Protein AF-A0A7Y6CSG8-F1 (afdb_monomer_lite)

Radius of gyration: 32.65 Å; chains: 1; bounding box: 54×84×105 Å

Sequence (236 aa):
MTTSGEFNNSGNYVKIDQQAQNIYNLASDASPEARFDMGILHLKGGMPEKARELIREAVDRGHATPKTHFYLLLALLNGRTLQELPREDFDRLQKIVFTAASWPDNEWVAAIRLIGDLPNFFVDSATDAEIFNKRMNELGDTQAELIYQHLEAFLEGSILDQAWERAVQQAKDCQSDGNRAERVWKFFQPEPARARVCPPNPIQIEIVDCVRAIAGSVVFAASFITIALTALMRNG

Secondary structure (DSSP, 8-state):
-------------------S-------TT--HHHHHHHHHHHHHTT-HHHHHHHHHHHHHTT---HHHHHHHHHHHHTT--GGG--HHHHHHHHHHHHHHTTSPP-HHHHHHHHHHHGGGGGSSTTHHHHHHHHHHHHS-HHHHHHHHHHHTTTS-THHHHHHHHHHHHHHHHHTTTTTHHHHHHHH--SSPPPPP--PPPP----HHHHHHHHHHHHHHHHHHHHHHHHHHHH--

pLDDT: mean 78.41, std 16.85, range [26.48, 97.0]

Structure (mmCIF, N/CA/C/O backbone):
data_AF-A0A7Y6CSG8-F1
#
_entry.id   AF-A0A7Y6CSG8-F1
#
loop_
_atom_site.group_PDB
_atom_site.id
_atom_site.type_symbol
_atom_site.label_atom_id
_atom_site.label_alt_id
_atom_site.label_comp_id
_atom_site.label_asym_id
_atom_site.label_ent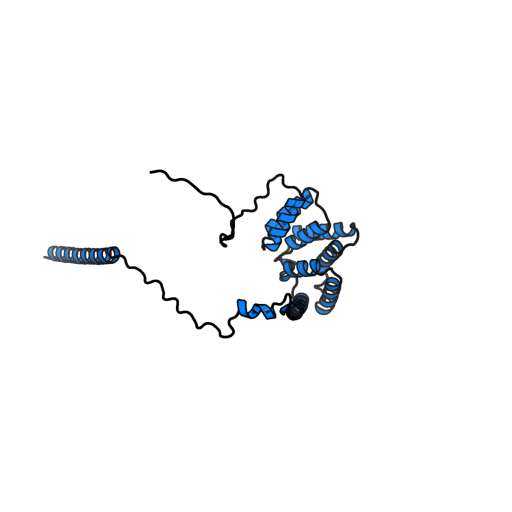ity_id
_atom_site.label_seq_id
_atom_site.pdbx_PDB_ins_code
_atom_site.Cartn_x
_atom_site.Cartn_y
_atom_site.Cartn_z
_atom_site.occupancy
_atom_site.B_iso_or_equiv
_atom_site.auth_seq_id
_atom_site.auth_comp_id
_atom_site.auth_asym_id
_atom_site.auth_atom_id
_atom_site.pdbx_PDB_model_num
ATOM 1 N N . MET A 1 1 ? -13.089 -62.925 -14.524 1.00 35.72 1 MET A N 1
ATOM 2 C CA . MET A 1 1 ? -12.194 -63.395 -13.448 1.00 35.72 1 MET A CA 1
ATOM 3 C C . MET A 1 1 ? -11.985 -62.240 -12.489 1.00 35.72 1 MET A C 1
ATOM 5 O O . MET A 1 1 ? -11.535 -61.183 -12.900 1.00 35.72 1 MET A O 1
ATOM 9 N N . THR A 1 2 ? -12.468 -62.437 -11.272 1.00 43.16 2 THR A N 1
ATOM 10 C CA . THR A 1 2 ? -12.537 -61.543 -10.111 1.00 43.16 2 THR A CA 1
ATOM 11 C C . THR A 1 2 ? -11.289 -61.660 -9.238 1.00 43.16 2 THR A C 1
ATOM 13 O O . THR A 1 2 ? -10.989 -62.788 -8.865 1.00 43.16 2 THR A O 1
ATOM 16 N N . THR A 1 3 ? -10.693 -60.526 -8.834 1.00 34.78 3 THR A N 1
ATOM 17 C CA . THR A 1 3 ? -10.013 -60.277 -7.530 1.00 34.78 3 THR A CA 1
ATOM 18 C C . THR A 1 3 ? -9.773 -58.752 -7.423 1.00 34.78 3 THR A C 1
ATOM 20 O O . THR A 1 3 ? -9.128 -58.205 -8.307 1.00 34.78 3 THR A O 1
ATOM 23 N N . SER A 1 4 ? -10.484 -57.948 -6.618 1.00 33.22 4 SER A N 1
ATOM 24 C CA . SER A 1 4 ? -10.493 -57.745 -5.147 1.00 33.22 4 SER A CA 1
ATOM 25 C C . SER A 1 4 ? -9.230 -57.134 -4.519 1.00 33.22 4 SER A C 1
ATOM 27 O O . SER A 1 4 ? -8.175 -57.747 -4.595 1.00 33.22 4 SER A O 1
ATOM 29 N N . GLY A 1 5 ? -9.451 -56.023 -3.786 1.00 30.16 5 GLY A N 1
ATOM 30 C CA . GLY A 1 5 ? -8.625 -55.439 -2.702 1.00 30.16 5 GLY A CA 1
ATOM 31 C C . GLY A 1 5 ? -7.334 -54.743 -3.153 1.00 30.16 5 GLY A C 1
ATOM 32 O O . GLY A 1 5 ? -6.723 -55.181 -4.109 1.00 30.16 5 GLY A O 1
ATOM 33 N N . GLU A 1 6 ? -6.845 -53.646 -2.571 1.00 26.48 6 GLU A N 1
ATOM 34 C CA . GLU A 1 6 ? -6.932 -53.188 -1.182 1.00 26.48 6 GLU A CA 1
ATOM 35 C C . GLU A 1 6 ? -6.634 -51.674 -1.065 1.00 26.48 6 GLU A C 1
ATOM 37 O O . GLU A 1 6 ? -5.779 -51.126 -1.761 1.00 26.48 6 GLU A O 1
ATOM 42 N N . PHE A 1 7 ? -7.355 -51.009 -0.158 1.00 41.12 7 PHE A N 1
ATOM 43 C CA . PHE A 1 7 ? -7.080 -49.666 0.356 1.00 41.12 7 PHE A CA 1
ATOM 44 C C . PHE A 1 7 ? -6.262 -49.779 1.645 1.00 41.12 7 PHE A C 1
ATOM 46 O O . PHE A 1 7 ? -6.816 -50.224 2.651 1.00 41.12 7 PHE A O 1
ATOM 53 N N . ASN A 1 8 ? -5.016 -49.288 1.679 1.00 33.50 8 ASN A N 1
ATOM 54 C CA . ASN A 1 8 ? -4.320 -49.036 2.948 1.00 33.50 8 ASN A CA 1
ATOM 55 C C . ASN A 1 8 ? -3.275 -47.910 2.812 1.00 33.50 8 ASN A C 1
ATOM 57 O O . ASN A 1 8 ? -2.150 -48.097 2.366 1.00 33.50 8 ASN A O 1
ATOM 61 N N . ASN A 1 9 ? -3.709 -46.715 3.206 1.00 42.12 9 ASN A N 1
ATOM 62 C CA . ASN A 1 9 ? -3.068 -45.778 4.131 1.00 42.12 9 ASN A CA 1
ATOM 63 C C . ASN A 1 9 ? -1.546 -45.906 4.394 1.00 42.12 9 ASN A C 1
ATOM 65 O O . ASN A 1 9 ? -1.129 -46.693 5.241 1.00 42.12 9 ASN A O 1
ATOM 69 N N . SER A 1 10 ? -0.742 -45.052 3.748 1.00 42.91 10 SER A N 1
ATOM 70 C CA . SER A 1 10 ? 0.286 -44.168 4.351 1.00 42.91 10 SER A CA 1
ATOM 71 C C . SER A 1 10 ? 1.410 -43.846 3.350 1.00 42.91 10 SER A C 1
ATOM 73 O O . SER A 1 10 ? 2.046 -44.740 2.806 1.00 42.91 10 SER A O 1
ATOM 75 N N . GLY A 1 11 ? 1.683 -42.552 3.135 1.00 29.64 11 GLY A N 1
ATOM 76 C CA . GLY A 1 11 ? 2.948 -42.095 2.539 1.00 29.64 11 GLY A CA 1
ATOM 77 C C . GLY A 1 11 ? 2.858 -41.393 1.181 1.00 29.64 11 GLY A C 1
ATOM 78 O O . GLY A 1 11 ? 3.235 -41.947 0.159 1.00 29.64 11 GLY A O 1
ATOM 79 N N . ASN A 1 12 ? 2.392 -40.143 1.211 1.00 34.53 12 ASN A N 1
ATOM 80 C CA . ASN A 1 12 ? 2.789 -39.010 0.366 1.00 34.53 12 ASN A CA 1
ATOM 81 C C . ASN A 1 12 ? 3.649 -39.279 -0.888 1.00 34.53 12 ASN A C 1
ATOM 83 O O . ASN A 1 12 ? 4.866 -39.424 -0.802 1.00 34.53 12 ASN A O 1
ATOM 87 N N . TYR A 1 13 ? 3.034 -39.056 -2.052 1.00 33.00 13 TYR A N 1
ATOM 88 C CA . TYR A 1 13 ? 3.684 -38.367 -3.168 1.00 33.00 13 TYR A CA 1
ATOM 89 C C . TYR A 1 13 ? 2.842 -37.140 -3.527 1.00 33.00 13 TYR A C 1
ATOM 91 O O . TYR A 1 13 ? 1.872 -37.227 -4.278 1.00 33.00 13 TYR A O 1
ATOM 99 N N . VAL A 1 14 ? 3.205 -35.985 -2.962 1.00 33.72 14 VAL A N 1
ATOM 100 C CA . VAL A 1 14 ? 2.722 -34.681 -3.431 1.00 33.72 14 VAL A CA 1
ATOM 101 C C . VAL A 1 14 ? 3.370 -34.448 -4.793 1.00 33.72 14 VAL A C 1
ATOM 103 O O . VAL A 1 14 ? 4.536 -34.066 -4.880 1.00 33.72 14 VAL A O 1
ATOM 106 N N . LYS A 1 15 ? 2.632 -34.738 -5.869 1.00 31.23 15 LYS A N 1
ATOM 107 C CA . LYS A 1 15 ? 2.989 -34.253 -7.200 1.00 31.23 15 LYS A CA 1
ATOM 108 C C . LYS A 1 15 ? 2.662 -32.770 -7.258 1.00 31.23 15 LYS A C 1
ATOM 110 O O . LYS A 1 15 ? 1.506 -32.360 -7.265 1.00 31.23 15 LYS A O 1
ATOM 115 N N . ILE A 1 16 ? 3.734 -32.000 -7.258 1.00 40.62 16 ILE A N 1
ATOM 116 C CA . ILE A 1 16 ? 3.769 -30.599 -7.623 1.00 40.62 16 ILE A CA 1
ATOM 117 C C . ILE A 1 16 ? 3.517 -30.554 -9.132 1.00 40.62 16 ILE A C 1
ATOM 119 O O . ILE A 1 16 ? 4.247 -31.194 -9.887 1.00 40.62 16 ILE A O 1
ATOM 123 N N . ASP A 1 17 ? 2.446 -29.869 -9.519 1.00 37.75 17 ASP A N 1
ATOM 124 C CA . ASP A 1 17 ? 2.391 -28.879 -10.603 1.00 37.75 17 ASP A CA 1
ATOM 125 C C . ASP A 1 17 ? 1.076 -28.953 -11.395 1.00 37.75 17 ASP A C 1
ATOM 127 O O . ASP A 1 17 ? 0.935 -29.682 -12.374 1.00 37.75 17 ASP A O 1
ATOM 131 N N . GLN A 1 18 ? 0.104 -28.171 -10.923 1.00 35.66 18 GLN A N 1
ATOM 132 C CA . GLN A 1 18 ? -0.877 -27.477 -11.754 1.00 35.66 18 GLN A CA 1
ATOM 133 C C . GLN A 1 18 ? -1.118 -26.115 -11.100 1.00 35.66 18 GLN A C 1
ATOM 135 O O . GLN A 1 18 ? -2.083 -25.903 -10.364 1.00 35.66 18 GLN A O 1
ATOM 140 N N . GLN A 1 19 ? -0.176 -25.193 -11.301 1.00 35.59 19 GLN A N 1
ATOM 141 C CA . GLN A 1 19 ? -0.419 -23.785 -11.028 1.00 35.59 19 GLN A CA 1
ATOM 142 C C . GLN A 1 19 ? -1.538 -23.232 -11.928 1.00 35.59 19 GLN A C 1
ATOM 144 O O . GLN A 1 19 ? -1.573 -23.456 -13.135 1.00 35.59 19 GLN A O 1
ATOM 149 N N . ALA A 1 20 ? -2.371 -22.408 -11.283 1.00 37.50 20 ALA A N 1
ATOM 150 C CA . ALA A 1 20 ? -2.924 -21.161 -11.813 1.00 37.50 20 ALA A CA 1
ATOM 151 C C . ALA A 1 20 ? -4.284 -21.154 -12.537 1.00 37.50 20 ALA A C 1
ATOM 153 O O . ALA A 1 20 ? -4.466 -20.340 -13.434 1.00 37.50 20 ALA A O 1
ATOM 154 N N . GLN A 1 21 ? -5.286 -21.924 -12.088 1.00 32.72 21 GLN A N 1
ATOM 155 C CA . GLN A 1 21 ? -6.701 -21.590 -12.374 1.00 32.72 21 GLN A CA 1
ATOM 156 C C . GLN A 1 21 ? -7.685 -21.876 -11.219 1.00 32.72 21 GLN A C 1
ATOM 158 O O . GLN A 1 21 ? -8.838 -22.224 -11.456 1.00 32.72 21 GLN A O 1
ATOM 163 N N . ASN A 1 22 ? -7.302 -21.654 -9.956 1.00 37.84 22 ASN A N 1
ATOM 164 C CA . ASN A 1 22 ? -8.333 -21.415 -8.937 1.00 37.84 22 ASN A CA 1
ATOM 165 C C . ASN A 1 22 ? -8.786 -19.963 -9.061 1.00 37.84 22 ASN A C 1
ATOM 167 O O . ASN A 1 22 ? -8.239 -19.052 -8.447 1.00 37.84 22 ASN A O 1
ATOM 171 N N . ILE A 1 23 ? -9.768 -19.771 -9.937 1.00 44.38 23 ILE A N 1
ATOM 172 C CA . ILE A 1 23 ? -10.579 -18.566 -10.037 1.00 44.38 23 ILE A CA 1
ATOM 173 C C . ILE A 1 23 ? -11.152 -18.321 -8.638 1.00 44.38 23 ILE A C 1
ATOM 175 O O . ILE A 1 23 ? -12.044 -19.040 -8.188 1.00 44.38 23 ILE A O 1
ATOM 179 N N . TYR A 1 24 ? -10.586 -17.344 -7.931 1.00 48.69 24 TYR A N 1
ATOM 180 C CA . TYR A 1 24 ? -11.028 -16.893 -6.617 1.00 48.69 24 TYR A CA 1
ATOM 181 C C . TYR A 1 24 ? -12.390 -16.191 -6.733 1.00 48.69 24 TYR A C 1
ATOM 183 O O . TYR A 1 24 ? -12.507 -14.974 -6.602 1.00 48.69 24 TYR A O 1
ATOM 191 N N . ASN A 1 25 ? -13.436 -16.961 -7.021 1.00 55.31 25 ASN A N 1
ATOM 192 C CA . ASN A 1 25 ? -14.807 -16.487 -6.968 1.00 55.31 25 ASN A CA 1
ATOM 193 C C . ASN A 1 25 ? -15.243 -16.495 -5.509 1.00 55.31 25 ASN A C 1
ATOM 195 O O . ASN A 1 25 ? -15.640 -17.521 -4.958 1.00 55.31 25 ASN A O 1
ATOM 199 N N . LEU A 1 26 ? -15.133 -15.333 -4.877 1.00 62.00 26 LEU A N 1
ATOM 200 C CA . LEU A 1 26 ? -15.743 -15.101 -3.584 1.00 62.00 26 LEU A CA 1
ATOM 201 C C . LEU A 1 26 ? -17.270 -15.114 -3.755 1.00 62.00 26 LEU A C 1
ATOM 203 O O . LEU A 1 26 ? -17.805 -14.460 -4.653 1.00 62.00 26 LEU A O 1
ATOM 207 N N . ALA A 1 27 ? -17.974 -15.875 -2.916 1.00 67.25 27 ALA A N 1
ATOM 208 C CA . ALA A 1 27 ? -19.431 -15.903 -2.940 1.00 67.25 27 ALA A CA 1
ATOM 209 C C . ALA A 1 27 ? -20.001 -14.501 -2.643 1.00 67.25 27 ALA A C 1
ATOM 211 O O . ALA A 1 27 ? -19.416 -13.717 -1.891 1.00 67.25 27 ALA A O 1
ATOM 212 N N . SER A 1 28 ? -21.140 -14.156 -3.251 1.00 66.19 28 SER A N 1
ATOM 213 C CA . SER A 1 28 ? -21.716 -12.801 -3.153 1.00 66.19 28 SER A CA 1
ATOM 214 C C . SER A 1 28 ? -22.081 -12.403 -1.706 1.00 66.19 28 SER A C 1
ATOM 216 O O . SER A 1 28 ? -22.101 -11.216 -1.352 1.00 66.19 28 SER A O 1
ATOM 218 N N . ASP A 1 29 ? -22.296 -13.400 -0.849 1.00 72.06 29 ASP A N 1
ATOM 219 C CA . ASP A 1 29 ? -22.625 -13.316 0.575 1.00 72.06 29 ASP A CA 1
ATOM 220 C C . ASP A 1 29 ? -21.409 -13.389 1.513 1.00 72.06 29 ASP A C 1
ATOM 222 O O . ASP A 1 29 ? -21.584 -13.348 2.730 1.00 72.06 29 ASP A O 1
ATOM 226 N N . ALA A 1 30 ? -20.182 -13.450 0.985 1.00 80.44 30 ALA A N 1
ATOM 227 C CA . ALA A 1 30 ? -18.987 -13.485 1.818 1.00 80.44 30 ALA A CA 1
ATOM 228 C C . ALA A 1 30 ? -18.936 -12.301 2.792 1.00 80.44 30 ALA A C 1
ATOM 230 O O . ALA A 1 30 ? -19.385 -11.191 2.471 1.00 80.44 30 ALA A O 1
ATOM 231 N N . SER A 1 31 ? -18.364 -12.534 3.975 1.00 90.75 31 SER A N 1
ATOM 232 C CA . SER A 1 31 ? -18.258 -11.495 4.992 1.00 90.75 31 SER A CA 1
ATOM 233 C C . SER A 1 31 ? -17.388 -10.322 4.511 1.00 90.75 31 SER A C 1
ATOM 235 O O . SER A 1 31 ? -16.539 -10.487 3.623 1.00 90.75 31 SER A O 1
ATOM 237 N N . PRO A 1 32 ? -17.586 -9.119 5.074 1.00 92.81 32 PRO A N 1
ATOM 238 C CA . PRO A 1 32 ? -16.717 -7.973 4.816 1.00 92.81 32 PRO A CA 1
ATOM 239 C C . PRO A 1 32 ? -15.228 -8.282 5.063 1.00 92.81 32 PRO A C 1
ATOM 241 O O . PRO A 1 32 ? -14.381 -7.919 4.251 1.00 92.81 32 PRO A O 1
ATOM 244 N N . GLU A 1 33 ? -14.910 -9.033 6.117 1.00 94.50 33 GLU A N 1
ATOM 245 C CA . GLU A 1 33 ? -13.554 -9.487 6.453 1.00 94.50 33 GLU A CA 1
ATOM 246 C C . GLU A 1 33 ? -12.979 -10.403 5.364 1.00 94.50 33 GLU A C 1
ATOM 248 O O . GLU A 1 33 ? -11.858 -10.201 4.907 1.00 94.50 33 GLU A O 1
ATOM 253 N N . ALA A 1 34 ? -13.762 -11.375 4.884 1.00 92.75 34 ALA A N 1
ATOM 254 C CA . ALA A 1 34 ? -13.312 -12.305 3.850 1.00 92.75 34 ALA A CA 1
ATOM 255 C C . ALA A 1 34 ? -13.028 -11.590 2.519 1.00 92.75 34 ALA A C 1
ATOM 257 O O . ALA A 1 34 ? -12.083 -11.941 1.811 1.00 92.75 34 ALA A O 1
ATOM 258 N N . ARG A 1 35 ? 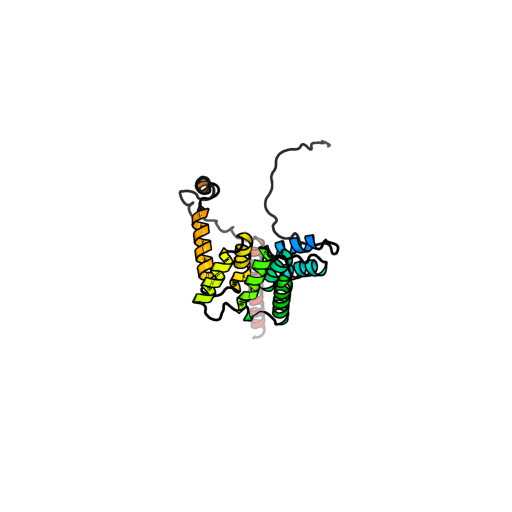-13.813 -10.554 2.183 1.00 93.25 35 ARG A N 1
ATOM 259 C CA . ARG A 1 35 ? -13.523 -9.670 1.042 1.00 93.25 35 ARG A CA 1
ATOM 260 C C . ARG A 1 35 ? -12.207 -8.933 1.218 1.00 93.25 35 ARG A C 1
ATOM 262 O O . ARG A 1 35 ? -11.426 -8.856 0.273 1.00 93.25 35 ARG A O 1
ATOM 269 N N . PHE A 1 36 ? -11.972 -8.397 2.410 1.00 96.31 36 PHE A N 1
ATOM 270 C CA . PHE A 1 36 ? -10.739 -7.695 2.721 1.00 96.31 36 PHE A CA 1
ATOM 271 C C . PHE A 1 36 ? -9.516 -8.611 2.577 1.00 96.31 36 PHE A C 1
ATOM 273 O O . PHE A 1 36 ? -8.578 -8.260 1.858 1.00 96.31 36 PHE A O 1
ATOM 280 N N . ASP A 1 37 ? -9.560 -9.808 3.163 1.00 95.19 37 ASP A N 1
ATOM 281 C CA . ASP A 1 37 ? -8.473 -10.789 3.079 1.00 95.19 37 ASP A CA 1
ATOM 282 C C . ASP A 1 37 ? -8.202 -11.215 1.630 1.00 95.19 37 ASP A C 1
ATOM 284 O O . ASP A 1 37 ? -7.052 -11.255 1.184 1.00 95.19 37 ASP A O 1
ATOM 288 N N . MET A 1 38 ? -9.262 -11.453 0.853 1.00 94.12 38 MET A N 1
ATOM 289 C CA . MET A 1 38 ? -9.146 -11.715 -0.582 1.00 94.12 38 MET A CA 1
ATOM 290 C C . MET A 1 38 ? -8.521 -10.540 -1.337 1.00 94.12 38 MET A C 1
ATOM 292 O O . MET A 1 38 ? -7.667 -10.740 -2.201 1.00 94.12 38 MET A O 1
ATOM 296 N N . GLY A 1 39 ? -8.902 -9.311 -0.998 1.00 94.88 39 GLY A N 1
ATOM 297 C CA . GLY A 1 39 ? -8.311 -8.104 -1.559 1.00 94.88 39 GLY A CA 1
ATOM 298 C C . GLY A 1 39 ? -6.804 -8.012 -1.306 1.00 94.88 39 GLY A C 1
ATOM 299 O O . GLY A 1 39 ? -6.052 -7.721 -2.234 1.00 94.88 39 GLY A O 1
ATOM 300 N N . ILE A 1 40 ? -6.343 -8.349 -0.095 1.00 95.44 40 ILE A N 1
ATOM 301 C CA . ILE A 1 40 ? -4.908 -8.427 0.225 1.00 95.44 40 ILE A CA 1
ATOM 302 C C . ILE A 1 40 ? -4.205 -9.456 -0.667 1.00 95.44 40 ILE A C 1
ATOM 304 O O . ILE A 1 40 ? -3.123 -9.178 -1.184 1.00 95.44 40 ILE A O 1
ATOM 308 N N . LEU A 1 41 ? -4.797 -10.639 -0.866 1.00 94.50 41 LEU A N 1
ATOM 309 C CA . LEU A 1 41 ? -4.213 -11.672 -1.728 1.00 94.50 41 LEU A CA 1
ATOM 310 C C . LEU A 1 41 ? -4.073 -11.191 -3.177 1.00 94.50 41 LEU A C 1
ATOM 312 O O . LEU A 1 41 ? -3.026 -11.397 -3.788 1.00 94.50 41 LEU A O 1
ATOM 316 N N . HIS A 1 42 ? -5.083 -10.498 -3.709 1.00 92.75 42 HIS A N 1
ATOM 317 C CA . HIS A 1 42 ? -5.000 -9.898 -5.041 1.00 92.75 42 HIS A CA 1
ATOM 318 C C . HIS A 1 42 ? -3.936 -8.799 -5.122 1.00 92.75 42 HIS A C 1
ATOM 320 O O . HIS A 1 42 ? -3.215 -8.738 -6.118 1.00 92.75 42 HIS A O 1
ATOM 326 N N . LEU A 1 43 ? -3.787 -7.974 -4.081 1.00 92.75 43 LEU A N 1
ATOM 327 C CA . LEU A 1 43 ? -2.769 -6.922 -4.047 1.00 92.75 43 LEU A CA 1
ATOM 328 C C . LEU A 1 43 ? -1.356 -7.520 -4.066 1.00 92.75 43 LEU A C 1
ATOM 330 O O . LEU A 1 43 ? -0.515 -7.094 -4.855 1.00 92.75 43 LEU A O 1
ATOM 334 N N . LYS A 1 44 ? -1.125 -8.570 -3.267 1.00 90.62 44 LYS A N 1
ATOM 335 C CA . LYS A 1 44 ? 0.129 -9.342 -3.267 1.00 90.62 44 LYS A CA 1
ATOM 336 C C . LYS A 1 44 ? 0.382 -10.052 -4.598 1.00 90.62 44 LYS A C 1
ATOM 338 O O . LYS A 1 44 ? 1.528 -10.207 -4.998 1.00 90.62 44 LYS A O 1
ATOM 343 N N . GLY A 1 45 ? -0.682 -10.469 -5.282 1.00 89.19 45 GLY A N 1
ATOM 344 C CA . GLY A 1 45 ? -0.631 -11.078 -6.610 1.00 89.19 45 GLY A CA 1
ATOM 345 C C . GLY A 1 45 ? -0.475 -10.088 -7.769 1.00 89.19 45 GLY A C 1
ATOM 346 O O . GLY A 1 45 ? -0.610 -10.509 -8.915 1.00 89.19 45 GLY A O 1
ATOM 347 N N . GLY A 1 46 ? -0.245 -8.795 -7.507 1.00 88.12 46 GLY A N 1
ATOM 348 C CA . GLY A 1 46 ? -0.058 -7.786 -8.556 1.00 88.12 46 GLY A CA 1
ATOM 349 C C . GLY A 1 46 ? -1.342 -7.401 -9.298 1.00 88.12 46 GLY A C 1
ATOM 350 O O . GLY A 1 46 ? -1.283 -6.939 -10.432 1.00 88.12 46 GLY A O 1
ATOM 351 N N . MET A 1 47 ? -2.513 -7.588 -8.679 1.00 91.19 47 MET A N 1
ATOM 352 C CA . MET A 1 47 ? -3.823 -7.230 -9.239 1.00 91.19 47 MET A CA 1
ATOM 353 C C . MET A 1 47 ? -4.464 -6.069 -8.453 1.00 91.19 47 MET A C 1
ATOM 355 O O . MET A 1 47 ? -5.482 -6.275 -7.778 1.00 91.19 47 MET A O 1
ATOM 359 N N . PRO A 1 48 ? -3.902 -4.844 -8.512 1.00 91.38 48 PRO A N 1
ATOM 360 C CA . PRO A 1 48 ? -4.332 -3.723 -7.674 1.00 91.38 48 PRO A CA 1
ATOM 361 C C . PRO A 1 48 ? -5.781 -3.300 -7.933 1.00 91.38 48 PRO A C 1
ATOM 363 O O . PRO A 1 48 ? -6.499 -2.990 -6.988 1.00 91.38 48 PRO A O 1
ATOM 366 N N . GLU A 1 49 ? -6.268 -3.383 -9.174 1.00 90.81 49 GLU A N 1
ATOM 367 C CA . GLU A 1 49 ? -7.663 -3.051 -9.493 1.00 90.81 49 GLU A CA 1
ATOM 368 C C . GLU A 1 49 ? -8.658 -3.985 -8.805 1.00 90.81 49 GLU A C 1
ATOM 370 O O . GLU A 1 49 ? -9.625 -3.532 -8.184 1.00 90.81 49 GLU A O 1
ATOM 375 N N . LYS A 1 50 ? -8.394 -5.298 -8.855 1.00 92.81 50 LYS A N 1
ATOM 376 C CA . LYS A 1 50 ? -9.262 -6.284 -8.207 1.00 92.81 50 LYS A CA 1
ATOM 377 C C . LYS A 1 50 ? -9.170 -6.189 -6.687 1.00 92.81 50 LYS A C 1
ATOM 379 O O . LYS A 1 50 ? -10.185 -6.301 -6.001 1.00 92.81 50 LYS A O 1
ATOM 384 N N . ALA A 1 51 ? -7.973 -5.930 -6.165 1.00 94.88 51 ALA A N 1
ATOM 385 C CA . ALA A 1 51 ? -7.776 -5.651 -4.750 1.00 94.88 51 ALA A CA 1
ATOM 386 C C . ALA A 1 51 ? -8.588 -4.429 -4.300 1.00 94.88 51 ALA A C 1
ATOM 388 O O . ALA A 1 51 ? -9.328 -4.508 -3.324 1.00 94.88 51 ALA A O 1
ATOM 389 N N . ARG A 1 52 ? -8.509 -3.321 -5.045 1.00 94.19 52 ARG A N 1
ATOM 390 C CA . ARG A 1 52 ? -9.228 -2.073 -4.763 1.00 94.19 52 ARG A CA 1
ATOM 391 C C . ARG A 1 52 ? -10.735 -2.284 -4.731 1.00 94.19 52 ARG A C 1
ATOM 393 O O . ARG A 1 52 ? -11.395 -1.770 -3.833 1.00 94.19 52 ARG A O 1
ATOM 400 N N . GLU A 1 53 ? -11.279 -3.035 -5.685 1.00 94.06 53 GLU A N 1
ATOM 401 C CA . GLU A 1 53 ? -12.700 -3.393 -5.718 1.00 94.06 53 GLU A CA 1
ATOM 402 C C . GLU A 1 53 ? -13.114 -4.157 -4.452 1.00 94.06 53 GLU A C 1
ATOM 404 O O . GLU A 1 53 ? -14.017 -3.721 -3.740 1.00 94.06 53 GLU A O 1
ATOM 409 N N . LEU A 1 54 ? -12.406 -5.241 -4.123 1.00 95.25 54 LEU A N 1
ATOM 410 C CA . LEU A 1 54 ? -12.726 -6.103 -2.982 1.00 95.25 54 LEU A CA 1
ATOM 411 C C . LEU A 1 54 ? -12.575 -5.389 -1.634 1.00 95.25 54 LEU A C 1
ATOM 413 O O . LEU A 1 54 ? -13.440 -5.509 -0.765 1.00 95.25 54 LEU A O 1
ATOM 417 N N . ILE A 1 55 ? -11.499 -4.621 -1.458 1.00 95.88 55 ILE A N 1
ATOM 418 C CA . ILE A 1 55 ? -11.249 -3.867 -0.225 1.00 95.88 55 ILE A CA 1
ATOM 419 C C . ILE A 1 55 ? -12.287 -2.751 -0.076 1.00 95.88 55 ILE A C 1
ATOM 421 O O . ILE A 1 55 ? -12.790 -2.527 1.023 1.00 95.88 55 ILE A O 1
ATOM 425 N N . ARG A 1 56 ? -12.663 -2.074 -1.169 1.00 94.38 56 ARG A N 1
ATOM 426 C CA . ARG A 1 56 ? -13.728 -1.066 -1.134 1.00 94.38 56 ARG A CA 1
ATOM 427 C C . ARG A 1 56 ? -15.063 -1.683 -0.737 1.00 94.38 56 ARG A C 1
ATOM 429 O O . ARG A 1 56 ? -15.725 -1.149 0.141 1.00 94.38 56 ARG A O 1
ATOM 436 N N . GLU A 1 57 ? -15.431 -2.821 -1.319 1.00 94.06 57 GLU A N 1
ATOM 437 C CA . GLU A 1 57 ? -16.650 -3.530 -0.925 1.00 94.06 57 GLU A CA 1
ATOM 438 C C . GLU A 1 57 ? -16.640 -3.944 0.552 1.00 94.06 57 GLU A C 1
ATOM 440 O O . GLU A 1 57 ? -17.685 -3.918 1.199 1.00 94.06 57 GLU A O 1
ATOM 445 N N . ALA A 1 58 ? -15.482 -4.321 1.102 1.00 95.69 58 ALA A N 1
ATOM 446 C CA . ALA A 1 58 ? -15.348 -4.601 2.529 1.00 95.69 58 ALA A CA 1
ATOM 447 C C . ALA A 1 58 ? -15.650 -3.355 3.381 1.00 95.69 58 ALA A C 1
ATOM 449 O O . ALA A 1 58 ? -16.433 -3.438 4.329 1.00 95.69 58 ALA A O 1
ATOM 450 N N . VAL A 1 59 ? -15.089 -2.198 3.007 1.00 94.81 59 VAL A N 1
ATOM 451 C CA . VAL A 1 59 ? -15.350 -0.906 3.668 1.00 94.81 59 VAL A CA 1
ATOM 452 C C . VAL A 1 59 ? -16.829 -0.530 3.572 1.00 94.81 59 VAL A C 1
ATOM 454 O O . VAL A 1 59 ? -17.446 -0.231 4.593 1.00 94.81 59 VAL A O 1
ATOM 457 N N . ASP A 1 60 ? -17.419 -0.609 2.377 1.00 93.81 60 ASP A N 1
ATOM 458 C CA . ASP A 1 60 ? -18.825 -0.259 2.128 1.00 93.81 60 ASP A CA 1
ATOM 459 C C . ASP A 1 60 ? -19.795 -1.158 2.916 1.00 93.81 60 ASP A C 1
ATOM 461 O O . ASP A 1 60 ? -20.898 -0.741 3.266 1.00 93.81 60 ASP A O 1
ATOM 465 N N . ARG A 1 61 ? -19.376 -2.388 3.242 1.00 92.88 61 ARG A N 1
ATOM 466 C CA . ARG A 1 61 ? -20.138 -3.342 4.061 1.00 92.88 61 ARG A CA 1
ATOM 467 C C . ARG A 1 61 ? -19.808 -3.284 5.559 1.00 92.88 61 ARG A C 1
ATOM 469 O O . ARG A 1 61 ? -20.258 -4.148 6.306 1.00 92.88 61 ARG A O 1
ATOM 476 N N . GLY A 1 62 ? -19.063 -2.272 6.005 1.00 92.44 62 GLY A N 1
ATOM 477 C CA . GLY A 1 62 ? -18.845 -1.968 7.423 1.00 92.44 62 GLY A CA 1
ATOM 478 C C . GLY A 1 62 ? -17.492 -2.391 7.996 1.00 92.44 62 GLY A C 1
ATOM 479 O O . GLY A 1 62 ? -17.213 -2.079 9.152 1.00 92.44 62 GLY A O 1
ATOM 480 N N . HIS A 1 63 ? -16.611 -3.025 7.217 1.00 94.69 63 HIS A N 1
ATOM 481 C CA . HIS A 1 63 ? -15.250 -3.352 7.655 1.00 94.69 63 HIS A CA 1
ATOM 482 C C . HIS A 1 63 ? -14.304 -2.157 7.454 1.00 94.69 63 HIS A C 1
ATOM 484 O O . HIS A 1 63 ? -13.339 -2.214 6.700 1.00 94.69 63 HIS A O 1
ATOM 490 N N . ALA A 1 64 ? -14.608 -1.031 8.102 1.00 93.56 64 ALA A N 1
ATOM 491 C CA . ALA A 1 64 ? -13.905 0.244 7.938 1.00 93.56 64 ALA A CA 1
ATOM 492 C C . ALA A 1 64 ? -12.860 0.468 9.047 1.00 93.56 64 ALA A C 1
ATOM 494 O O . ALA A 1 64 ? -12.985 1.369 9.877 1.00 93.56 64 ALA A O 1
ATOM 495 N N . THR A 1 65 ? -11.832 -0.383 9.094 1.00 95.75 65 THR A N 1
ATOM 496 C CA . THR A 1 65 ? -10.731 -0.242 10.067 1.00 95.75 65 THR A CA 1
ATOM 497 C C . THR A 1 65 ? -9.578 0.598 9.496 1.00 95.75 65 THR A C 1
ATOM 499 O O . THR A 1 65 ? -9.427 0.655 8.270 1.00 95.75 65 THR A O 1
ATOM 502 N N . PRO A 1 66 ? -8.699 1.190 10.335 1.00 96.44 66 PRO A N 1
ATOM 503 C CA . PRO A 1 66 ? -7.490 1.863 9.851 1.00 96.44 66 PRO A CA 1
ATOM 504 C C . PRO A 1 66 ? -6.645 0.971 8.934 1.00 96.44 66 PRO A C 1
ATOM 506 O O . PRO A 1 66 ? -6.198 1.402 7.877 1.00 96.44 66 PRO A O 1
ATOM 509 N N . LYS A 1 67 ? -6.502 -0.314 9.276 1.00 96.44 67 LYS A N 1
ATOM 510 C CA . LYS A 1 67 ? -5.791 -1.288 8.443 1.00 96.44 67 LYS A CA 1
ATOM 511 C C . LYS A 1 67 ? -6.458 -1.450 7.073 1.00 96.44 67 LYS A C 1
ATOM 513 O O . LYS A 1 67 ? -5.773 -1.429 6.055 1.00 96.44 67 LYS A O 1
ATOM 518 N N . THR A 1 68 ? -7.782 -1.573 7.026 1.00 97.00 68 THR A N 1
ATOM 519 C CA . THR A 1 68 ? -8.525 -1.709 5.762 1.00 97.00 68 THR A CA 1
ATOM 520 C C . THR A 1 68 ? -8.324 -0.493 4.864 1.00 97.00 68 THR A C 1
ATOM 522 O O . THR A 1 68 ? -8.042 -0.636 3.676 1.00 97.00 68 THR A O 1
ATOM 525 N N . HIS A 1 69 ? -8.404 0.705 5.441 1.00 96.69 69 HIS A N 1
ATOM 526 C CA . HIS A 1 69 ? -8.191 1.956 4.722 1.00 96.69 69 HIS A CA 1
ATOM 527 C C . HIS A 1 69 ? -6.752 2.131 4.232 1.00 96.69 69 HIS A C 1
ATOM 529 O O . HIS A 1 69 ? -6.548 2.614 3.120 1.00 96.69 69 HIS A O 1
ATOM 535 N N . PHE A 1 70 ? -5.766 1.688 5.011 1.00 96.44 70 PHE A N 1
ATOM 536 C CA . PHE A 1 70 ? -4.371 1.659 4.585 1.00 96.44 70 PHE A CA 1
ATOM 537 C C . PHE A 1 70 ? -4.177 0.778 3.342 1.00 96.44 70 PHE A C 1
ATOM 539 O O . PHE A 1 70 ? -3.656 1.238 2.330 1.00 96.44 70 PHE A O 1
ATOM 546 N N . TYR A 1 71 ? -4.671 -0.461 3.361 1.00 96.75 71 TYR A N 1
ATOM 547 C CA . TYR A 1 71 ? -4.585 -1.353 2.198 1.00 96.75 71 TYR A CA 1
ATOM 548 C C . TYR A 1 71 ? -5.394 -0.847 0.994 1.00 96.75 71 TYR A C 1
ATOM 550 O O . TYR A 1 71 ? -4.998 -1.078 -0.148 1.00 96.75 71 TYR A O 1
ATOM 558 N N . LEU A 1 72 ? -6.498 -0.129 1.225 1.00 95.81 72 LEU A N 1
ATOM 559 C CA . LEU A 1 72 ? -7.239 0.535 0.153 1.00 95.81 72 LEU A CA 1
ATOM 560 C C . LEU A 1 72 ? -6.408 1.641 -0.511 1.00 95.81 72 LEU A C 1
ATOM 562 O O . LEU A 1 72 ? -6.447 1.757 -1.733 1.00 95.81 72 LEU A O 1
ATOM 566 N N . LEU A 1 73 ? -5.650 2.425 0.268 1.00 94.88 73 LEU A N 1
ATOM 567 C CA . LEU A 1 73 ? -4.720 3.424 -0.270 1.00 94.88 73 LEU A CA 1
ATOM 568 C C . LEU A 1 73 ? -3.609 2.770 -1.088 1.00 94.88 73 LEU A C 1
ATOM 570 O O . LEU A 1 73 ? -3.358 3.210 -2.206 1.00 94.88 73 LEU A O 1
ATOM 574 N N . LEU A 1 74 ? -3.004 1.691 -0.580 1.00 94.75 74 LEU A N 1
ATOM 575 C CA . LEU A 1 74 ? -1.999 0.942 -1.338 1.00 94.75 74 LEU A CA 1
ATOM 576 C C . LEU A 1 74 ? -2.568 0.448 -2.671 1.00 94.75 74 LEU A C 1
ATOM 578 O O . LEU A 1 74 ? -1.952 0.646 -3.708 1.00 94.75 74 LEU A O 1
ATOM 582 N N . ALA A 1 75 ? -3.767 -0.137 -2.674 1.00 94.50 75 ALA A N 1
ATOM 583 C CA . ALA A 1 75 ? -4.404 -0.606 -3.904 1.00 94.50 75 ALA A CA 1
ATOM 584 C C . ALA A 1 75 ? -4.776 0.530 -4.876 1.00 94.50 75 ALA A C 1
ATOM 586 O O . ALA A 1 75 ? -4.817 0.308 -6.082 1.00 94.50 75 ALA A O 1
ATOM 587 N N . LEU A 1 76 ? -5.063 1.731 -4.364 1.00 91.56 76 LEU A N 1
ATOM 588 C CA . LEU A 1 76 ? -5.409 2.910 -5.163 1.00 91.56 76 LEU A CA 1
ATOM 589 C C . LEU A 1 76 ? -4.185 3.545 -5.835 1.00 91.56 76 LEU A C 1
ATOM 591 O O . LEU A 1 76 ? -4.302 4.043 -6.952 1.00 91.56 76 LEU A O 1
ATOM 595 N N . LEU A 1 77 ? -3.037 3.523 -5.158 1.00 89.56 77 LEU A N 1
ATOM 596 C CA . LEU A 1 77 ? -1.801 4.163 -5.612 1.00 89.56 77 LEU A CA 1
ATOM 597 C C . LEU A 1 77 ? -0.830 3.205 -6.318 1.00 89.56 77 LEU A C 1
ATOM 599 O O . LEU A 1 77 ? 0.098 3.660 -6.978 1.00 89.56 77 LEU A O 1
ATOM 603 N N . ASN A 1 78 ? -1.022 1.891 -6.187 1.00 88.25 78 ASN A N 1
ATOM 604 C CA . ASN A 1 78 ? -0.099 0.905 -6.740 1.00 88.25 78 ASN A CA 1
ATOM 605 C C . ASN A 1 78 ? 0.065 1.054 -8.260 1.00 88.25 78 ASN A C 1
ATOM 607 O O . ASN A 1 78 ? -0.914 1.043 -9.011 1.00 88.25 78 ASN A O 1
ATOM 611 N N . GLY A 1 79 ? 1.326 1.161 -8.687 1.00 77.81 79 GLY A N 1
ATOM 612 C CA . GLY A 1 79 ? 1.720 1.214 -10.093 1.00 77.81 79 GLY A CA 1
ATOM 613 C C . GLY A 1 79 ? 1.370 2.523 -10.797 1.00 77.81 79 GLY A C 1
ATOM 614 O O . GLY A 1 79 ? 1.370 2.546 -12.024 1.00 77.81 79 GLY A O 1
ATOM 615 N N . ARG A 1 80 ? 1.039 3.582 -10.048 1.00 80.44 80 ARG A N 1
ATOM 616 C CA . ARG A 1 80 ? 0.684 4.897 -10.589 1.00 80.44 80 ARG A CA 1
ATOM 617 C C . ARG A 1 80 ? 1.543 5.980 -9.956 1.00 80.44 80 ARG A C 1
ATOM 619 O O . ARG A 1 80 ? 1.788 5.944 -8.752 1.00 80.44 80 ARG A O 1
ATOM 626 N N . THR A 1 81 ? 1.923 6.978 -10.740 1.00 76.88 81 THR A N 1
ATOM 627 C CA . THR A 1 81 ? 2.499 8.222 -10.208 1.00 76.88 81 THR A CA 1
ATOM 628 C C . THR A 1 81 ? 1.395 9.176 -9.734 1.00 76.88 81 THR A C 1
ATOM 630 O O . THR A 1 81 ? 0.218 9.020 -10.077 1.00 76.88 81 THR A O 1
ATOM 633 N N . LEU A 1 82 ? 1.749 10.220 -8.974 1.00 71.31 82 LEU A N 1
ATOM 634 C CA . LEU A 1 82 ? 0.788 11.258 -8.567 1.00 71.31 82 LEU A CA 1
ATOM 635 C C . LEU A 1 82 ? 0.131 11.957 -9.773 1.00 71.31 82 LEU A C 1
ATOM 637 O O . LEU A 1 82 ? -1.027 12.362 -9.691 1.00 71.31 82 LEU A O 1
ATOM 641 N N . GLN A 1 83 ? 0.849 12.075 -10.895 1.00 74.00 83 GLN A N 1
ATOM 642 C CA . GLN A 1 83 ? 0.355 12.714 -12.121 1.00 74.00 83 GLN A CA 1
ATOM 643 C C . GLN A 1 83 ? -0.665 11.847 -12.870 1.00 74.00 83 GLN A C 1
ATOM 645 O O . GLN A 1 83 ? -1.532 12.368 -13.568 1.00 74.00 83 GLN A O 1
ATOM 650 N N . GLU A 1 84 ? -0.577 10.529 -12.711 1.00 82.00 84 GLU A N 1
ATOM 651 C CA . GLU A 1 84 ? -1.477 9.553 -13.331 1.00 82.00 84 GLU A CA 1
ATOM 652 C C . GLU A 1 84 ? -2.739 9.302 -12.499 1.00 82.00 84 GLU A C 1
ATOM 654 O O . GLU A 1 84 ? -3.642 8.577 -12.928 1.00 82.00 84 GLU A O 1
ATOM 659 N N . LEU A 1 85 ? -2.825 9.889 -11.301 1.00 82.62 85 LEU A N 1
ATOM 660 C CA . LEU A 1 85 ? -3.950 9.681 -10.408 1.00 82.62 85 LEU A CA 1
ATOM 661 C C . LEU A 1 85 ? -5.157 10.528 -10.853 1.00 82.62 85 LEU A C 1
ATOM 663 O O . LEU A 1 85 ? -5.091 11.761 -10.841 1.00 82.62 85 LEU A O 1
ATOM 667 N N . PRO A 1 86 ? -6.297 9.912 -11.223 1.00 85.88 86 PRO A N 1
ATOM 668 C CA . PRO A 1 86 ? -7.478 10.671 -11.602 1.00 85.88 86 PRO A CA 1
ATOM 669 C C . PRO A 1 86 ? -8.027 11.435 -10.395 1.00 85.88 86 PRO A C 1
ATOM 671 O O . PRO A 1 86 ? -7.930 10.988 -9.251 1.00 85.88 86 PRO A O 1
ATOM 674 N N . ARG A 1 87 ? -8.672 12.578 -10.656 1.00 85.81 87 ARG A N 1
ATOM 675 C CA . ARG A 1 87 ? -9.187 13.476 -9.609 1.00 85.81 87 ARG A CA 1
ATOM 676 C C . ARG A 1 87 ? -10.086 12.768 -8.590 1.00 85.81 87 ARG A C 1
ATOM 678 O O . ARG A 1 87 ? -9.981 13.034 -7.403 1.00 85.81 87 ARG A O 1
ATOM 685 N N . GLU A 1 88 ? -10.918 11.834 -9.042 1.00 87.44 88 GLU A N 1
ATOM 686 C CA . GLU A 1 88 ? -11.794 11.041 -8.169 1.00 87.44 88 GLU A CA 1
ATOM 687 C C . GLU A 1 88 ? -11.014 10.158 -7.181 1.00 87.44 88 GLU A C 1
ATOM 689 O O . GLU A 1 88 ? -11.397 10.031 -6.015 1.00 87.44 88 GLU A O 1
ATOM 694 N N . ASP A 1 89 ? -9.908 9.559 -7.633 1.00 87.25 89 ASP A N 1
ATOM 695 C CA . ASP A 1 89 ? -9.039 8.747 -6.781 1.00 87.25 89 ASP A CA 1
ATOM 696 C C . ASP A 1 89 ? -8.238 9.647 -5.819 1.00 87.25 89 ASP A C 1
ATOM 698 O O . ASP A 1 89 ? -8.060 9.286 -4.654 1.00 87.25 89 ASP A O 1
ATOM 702 N N . PHE A 1 90 ? -7.843 10.851 -6.250 1.00 85.88 90 PHE A N 1
ATOM 703 C CA . PHE A 1 90 ? -7.217 11.850 -5.377 1.00 85.88 90 PHE A CA 1
ATOM 704 C C . PHE A 1 90 ? -8.171 12.347 -4.277 1.00 85.88 90 PHE A C 1
ATOM 706 O O . PHE A 1 90 ? -7.811 12.358 -3.099 1.00 85.88 90 PHE A O 1
ATOM 713 N N . ASP A 1 91 ? -9.417 12.684 -4.620 1.00 89.62 91 ASP A N 1
ATOM 714 C CA . ASP A 1 91 ? -10.442 13.085 -3.647 1.00 89.62 91 ASP A CA 1
ATOM 715 C C . ASP A 1 91 ? -10.721 11.954 -2.643 1.00 89.62 91 ASP A C 1
ATOM 717 O O . ASP A 1 91 ? -10.920 12.185 -1.444 1.00 89.62 91 ASP A O 1
ATOM 721 N N . ARG A 1 92 ? -10.690 10.698 -3.108 1.00 89.62 92 ARG A N 1
ATOM 722 C CA . ARG A 1 92 ? -10.823 9.523 -2.243 1.00 89.62 92 ARG A CA 1
ATOM 723 C C . ARG A 1 92 ? -9.634 9.366 -1.299 1.00 89.62 92 ARG A C 1
ATOM 725 O O . ARG A 1 92 ? -9.863 9.085 -0.123 1.00 89.62 92 ARG A O 1
ATOM 732 N N . LEU A 1 93 ? -8.406 9.565 -1.774 1.00 90.69 93 LEU A N 1
ATOM 733 C CA . LEU A 1 93 ? -7.216 9.587 -0.923 1.00 90.69 93 LEU A CA 1
ATOM 734 C C . LEU A 1 93 ? -7.372 10.631 0.186 1.00 90.69 93 LEU A C 1
ATOM 736 O O . LEU A 1 93 ? -7.263 10.290 1.364 1.00 90.69 93 LEU A O 1
ATOM 740 N N . GLN A 1 94 ? -7.733 11.866 -0.174 1.00 91.56 94 GLN A N 1
ATOM 741 C CA . GLN A 1 94 ? -7.943 12.953 0.786 1.00 91.56 94 GLN A CA 1
ATOM 742 C C . GLN A 1 94 ? -9.033 12.612 1.809 1.00 91.56 94 GLN A C 1
ATOM 744 O O . GLN A 1 94 ? -8.858 12.829 3.007 1.00 91.56 94 GLN A O 1
ATOM 749 N N . LYS A 1 95 ? -10.135 11.990 1.374 1.00 93.25 95 LYS A N 1
ATOM 750 C CA . LYS A 1 95 ? -11.200 11.532 2.276 1.00 93.25 95 LYS A CA 1
ATOM 751 C C . LYS A 1 95 ? -10.711 10.485 3.279 1.00 93.25 95 LYS A C 1
ATOM 753 O O . LYS A 1 95 ? -11.100 10.540 4.447 1.00 93.25 95 LYS A O 1
ATOM 758 N N . ILE A 1 96 ? -9.884 9.531 2.850 1.00 94.19 96 ILE A N 1
ATOM 759 C CA . ILE A 1 96 ? -9.322 8.509 3.745 1.00 94.19 96 ILE A CA 1
ATOM 760 C C . ILE A 1 96 ? -8.392 9.161 4.774 1.00 94.19 96 ILE A C 1
ATOM 762 O O . ILE A 1 96 ? -8.542 8.904 5.968 1.00 94.19 96 ILE A O 1
ATOM 766 N N . VAL A 1 97 ? -7.493 10.045 4.331 1.00 93.31 97 VAL A N 1
ATOM 767 C CA . VAL A 1 97 ? -6.562 10.775 5.209 1.00 93.31 97 VAL A CA 1
ATOM 768 C C . VAL A 1 97 ? -7.324 11.629 6.225 1.00 93.31 97 VAL A C 1
ATOM 770 O O . VAL A 1 97 ? -7.039 11.571 7.421 1.00 93.31 97 VAL A O 1
ATOM 773 N N . PHE A 1 98 ? -8.358 12.346 5.781 1.00 93.94 98 PHE A N 1
ATOM 774 C CA . PHE A 1 98 ? -9.225 13.132 6.657 1.00 93.94 98 PHE A CA 1
ATOM 775 C C . PHE A 1 98 ? -9.948 12.258 7.692 1.00 93.94 98 PHE A C 1
ATOM 777 O O . PHE A 1 98 ? -10.010 12.605 8.868 1.00 93.94 98 PHE A O 1
ATOM 784 N N . THR A 1 99 ? -10.452 11.090 7.282 1.00 92.62 99 THR A N 1
ATOM 785 C CA . THR A 1 99 ? -11.112 10.143 8.198 1.00 92.62 99 THR A CA 1
ATOM 786 C C . THR A 1 99 ? -10.131 9.632 9.259 1.00 92.62 99 THR A C 1
ATOM 788 O O . THR A 1 99 ? -10.483 9.542 10.438 1.00 92.62 99 THR A O 1
ATOM 791 N N . ALA A 1 100 ? -8.875 9.386 8.876 1.00 93.00 100 ALA A N 1
ATOM 792 C CA . ALA A 1 100 ? -7.835 8.905 9.780 1.00 93.00 100 ALA A CA 1
ATOM 793 C C . ALA A 1 100 ? -7.435 9.898 10.879 1.00 93.00 100 ALA A C 1
ATOM 795 O O . ALA A 1 100 ? -6.910 9.482 11.911 1.00 93.00 100 ALA A O 1
ATOM 796 N N . ALA A 1 101 ? -7.728 11.191 10.715 1.00 91.69 101 ALA A N 1
ATOM 797 C CA . ALA A 1 101 ? -7.529 12.181 11.771 1.00 91.69 101 ALA A CA 1
ATOM 798 C C . ALA A 1 101 ? -8.433 11.942 12.996 1.00 91.69 101 ALA A C 1
ATOM 800 O O . ALA A 1 101 ? -8.108 12.394 14.090 1.00 91.69 101 ALA A O 1
ATOM 801 N N . SER A 1 102 ? -9.552 11.227 12.828 1.00 93.75 102 SER A N 1
ATOM 802 C CA . SER A 1 102 ? -10.495 10.929 13.915 1.00 93.75 102 SER A CA 1
ATOM 803 C C . SER A 1 102 ? -10.198 9.627 14.670 1.00 93.75 102 SER A C 1
ATOM 805 O O . SER A 1 102 ? -10.792 9.382 15.722 1.00 93.75 102 SER A O 1
ATOM 807 N N . TRP A 1 103 ? -9.307 8.775 14.150 1.00 94.81 103 TRP A N 1
ATOM 808 C CA . TRP A 1 103 ? -8.992 7.485 14.763 1.00 94.81 103 TRP A CA 1
ATOM 809 C C . TRP A 1 103 ? -7.914 7.607 15.846 1.00 94.81 103 TRP A C 1
ATOM 811 O O . TRP A 1 103 ? -7.045 8.474 15.744 1.00 94.81 103 TRP A O 1
ATOM 821 N N . PRO A 1 104 ? -7.923 6.718 16.860 1.00 94.75 104 PRO A N 1
ATOM 822 C CA . PRO A 1 104 ? -6.829 6.621 17.817 1.00 94.75 104 PRO A CA 1
ATOM 823 C C . PRO A 1 104 ? -5.503 6.344 17.109 1.00 94.75 104 PRO A C 1
ATOM 825 O O . PRO A 1 104 ? -5.450 5.512 16.197 1.00 94.75 104 PRO A O 1
ATOM 828 N N . ASP A 1 105 ? -4.439 7.001 17.566 1.00 92.00 105 ASP A N 1
ATOM 829 C CA . ASP A 1 105 ? -3.106 6.814 17.007 1.00 92.00 105 ASP A CA 1
ATOM 830 C C . ASP A 1 105 ? -2.662 5.350 17.131 1.00 92.00 105 ASP A C 1
ATOM 832 O O . ASP A 1 105 ? -2.720 4.728 18.192 1.00 92.00 105 ASP A O 1
ATOM 836 N N . ASN A 1 106 ? -2.241 4.796 15.999 1.00 92.50 106 ASN A N 1
ATOM 837 C CA . ASN A 1 106 ? -1.635 3.480 15.865 1.00 92.50 106 ASN A CA 1
ATOM 838 C C . ASN A 1 106 ? -0.782 3.455 14.589 1.00 92.50 106 ASN A C 1
ATOM 840 O O . ASN A 1 106 ? -0.836 4.379 13.775 1.00 92.50 106 ASN A O 1
ATOM 844 N N . GLU A 1 107 ? -0.029 2.377 14.393 1.00 92.88 107 GLU A N 1
ATOM 845 C CA . GLU A 1 107 ? 0.889 2.219 13.257 1.00 92.88 107 GLU A CA 1
ATOM 846 C C . GLU A 1 107 ? 0.198 2.371 11.890 1.00 92.88 107 GLU A C 1
ATOM 848 O O . GLU A 1 107 ? 0.758 2.970 10.977 1.00 92.88 107 GLU A O 1
ATOM 853 N N . TRP A 1 108 ? -1.044 1.892 11.740 1.00 95.50 108 TRP A N 1
ATOM 854 C CA . TRP A 1 108 ? -1.801 2.019 10.487 1.00 95.50 108 TRP A CA 1
ATOM 855 C C . TRP A 1 108 ? -2.243 3.459 10.229 1.00 95.50 108 TRP A C 1
ATOM 857 O O . TRP A 1 108 ? -2.192 3.925 9.095 1.00 95.50 108 TRP A O 1
ATOM 867 N N . VAL A 1 109 ? -2.658 4.181 11.273 1.00 95.56 109 VAL A N 1
ATOM 868 C CA . VAL A 1 109 ? -3.015 5.604 11.176 1.00 95.56 109 VAL A CA 1
ATOM 869 C C . VAL A 1 109 ? -1.784 6.442 10.836 1.00 95.56 109 VAL A C 1
ATOM 871 O O . VAL A 1 109 ? -1.865 7.303 9.962 1.00 95.56 109 VAL A O 1
ATOM 874 N N . ALA A 1 110 ? -0.640 6.161 11.467 1.00 94.31 110 ALA A N 1
ATOM 875 C CA . ALA A 1 110 ? 0.630 6.805 11.14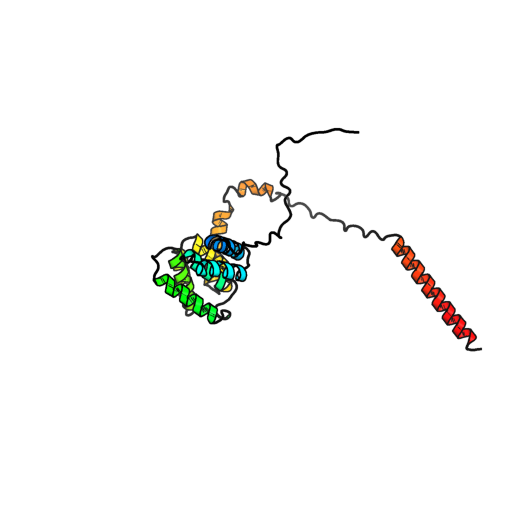2 1.00 94.31 110 ALA A CA 1
ATOM 876 C C . ALA A 1 110 ? 1.015 6.569 9.673 1.00 94.31 110 ALA A C 1
ATOM 878 O O . ALA A 1 110 ? 1.348 7.518 8.965 1.00 94.31 110 ALA A O 1
ATOM 879 N N . ALA A 1 111 ? 0.867 5.333 9.187 1.00 94.31 111 ALA A N 1
ATOM 880 C CA . ALA A 1 111 ? 1.137 4.975 7.798 1.00 94.31 111 ALA A CA 1
ATOM 881 C C . ALA A 1 111 ? 0.201 5.697 6.810 1.00 94.31 111 ALA A C 1
ATOM 883 O O . ALA A 1 111 ? 0.653 6.209 5.788 1.00 94.31 111 ALA A O 1
ATOM 884 N N . ILE A 1 112 ? -1.095 5.806 7.128 1.00 95.38 112 ILE A N 1
ATOM 885 C CA . ILE A 1 112 ? -2.060 6.566 6.316 1.00 95.38 112 ILE A CA 1
ATOM 886 C C . ILE A 1 112 ? -1.676 8.046 6.243 1.00 95.38 112 ILE A C 1
ATOM 888 O O . ILE A 1 112 ? -1.719 8.629 5.162 1.00 95.38 112 ILE A O 1
ATOM 892 N N . ARG A 1 113 ? -1.303 8.658 7.374 1.00 93.44 113 ARG A N 1
ATOM 893 C CA . ARG A 1 113 ? -0.876 10.066 7.413 1.00 93.44 113 ARG A CA 1
ATOM 894 C C . ARG A 1 113 ? 0.386 10.280 6.583 1.00 93.44 113 ARG A C 1
ATOM 896 O O . ARG A 1 113 ? 0.435 11.222 5.804 1.00 93.44 113 ARG A O 1
ATOM 903 N N . LEU A 1 114 ? 1.352 9.367 6.680 1.00 92.31 114 LEU A N 1
ATOM 904 C CA . LEU A 1 114 ? 2.575 9.419 5.884 1.00 92.31 114 LEU A CA 1
ATOM 905 C C . LEU A 1 114 ? 2.292 9.357 4.375 1.00 92.31 114 LEU A C 1
ATOM 907 O O . LEU A 1 114 ? 2.838 10.162 3.627 1.00 92.31 114 LEU A O 1
ATOM 911 N N . ILE A 1 115 ? 1.398 8.461 3.938 1.00 90.81 115 ILE A N 1
ATOM 912 C CA . ILE A 1 115 ? 0.953 8.395 2.535 1.00 90.81 115 ILE A CA 1
ATOM 913 C C . ILE A 1 115 ? 0.208 9.676 2.130 1.00 90.81 115 ILE A C 1
ATOM 915 O O . ILE A 1 115 ? 0.377 10.161 1.017 1.00 90.81 115 ILE A O 1
ATOM 919 N N . GLY A 1 116 ? -0.616 10.241 3.013 1.00 88.94 116 GLY A N 1
ATOM 920 C CA . GLY A 1 116 ? -1.328 11.495 2.755 1.00 88.94 116 GLY A CA 1
ATOM 921 C C . GLY A 1 116 ? -0.410 12.707 2.592 1.00 88.94 116 GLY A C 1
ATOM 922 O O . GLY A 1 116 ? -0.732 13.613 1.825 1.00 88.94 116 GLY A O 1
ATOM 923 N N . ASP A 1 117 ? 0.734 12.694 3.274 1.00 88.25 117 ASP A N 1
ATOM 924 C CA . ASP A 1 117 ? 1.745 13.747 3.215 1.00 88.25 117 ASP A CA 1
ATOM 925 C C . ASP A 1 117 ? 2.673 13.619 1.999 1.00 88.25 117 ASP A C 1
ATOM 927 O O . ASP A 1 117 ? 3.380 14.577 1.691 1.00 88.25 117 ASP A O 1
ATOM 931 N N . LEU A 1 118 ? 2.653 12.488 1.279 1.00 83.94 118 LEU A N 1
ATOM 932 C CA . LEU A 1 118 ? 3.504 12.245 0.107 1.00 83.94 118 LEU A CA 1
ATOM 933 C C . LEU A 1 118 ? 3.537 13.399 -0.903 1.00 83.94 118 LEU A C 1
ATOM 935 O O . LEU A 1 118 ? 4.636 13.815 -1.260 1.00 83.94 118 LEU A O 1
ATOM 939 N N . PRO A 1 119 ? 2.397 13.976 -1.333 1.00 77.56 119 PRO A N 1
ATOM 940 C CA . PRO A 1 119 ? 2.403 15.104 -2.262 1.00 77.56 119 PRO A CA 1
ATOM 941 C C . PRO A 1 119 ? 3.203 16.324 -1.778 1.00 77.56 119 PRO A C 1
ATOM 943 O O . PRO A 1 119 ? 3.647 17.118 -2.602 1.00 77.56 119 PRO A O 1
ATOM 946 N N . ASN A 1 120 ? 3.399 16.480 -0.465 1.00 77.00 120 ASN A N 1
ATOM 947 C CA . ASN A 1 120 ? 4.146 17.592 0.120 1.00 77.00 120 ASN A CA 1
ATOM 948 C C . ASN A 1 120 ? 5.666 17.359 0.129 1.00 77.00 120 ASN A C 1
ATOM 950 O O . ASN A 1 120 ? 6.398 18.324 0.309 1.00 77.00 120 ASN A O 1
ATOM 954 N N . PHE A 1 121 ? 6.138 16.121 -0.075 1.00 70.12 121 PHE A N 1
ATOM 955 C CA . PHE A 1 121 ? 7.565 15.762 -0.077 1.00 70.12 121 PHE A CA 1
ATOM 956 C C . PHE A 1 121 ? 8.247 15.918 -1.453 1.00 70.12 121 PHE A C 1
ATOM 958 O O . PHE A 1 121 ? 9.383 15.490 -1.641 1.00 70.12 121 PHE A O 1
ATOM 965 N N . PHE A 1 122 ? 7.561 16.502 -2.437 1.00 66.25 122 PHE A N 1
ATOM 966 C CA . PHE A 1 122 ? 8.096 16.715 -3.788 1.00 66.25 122 PHE A CA 1
ATOM 967 C C . PHE A 1 122 ? 8.479 18.184 -4.056 1.00 66.25 122 PHE A C 1
ATOM 969 O O . PHE A 1 122 ? 8.558 18.589 -5.216 1.00 66.25 122 PHE A O 1
ATOM 976 N N . VAL A 1 123 ? 8.690 19.001 -3.011 1.00 62.91 123 VAL A N 1
ATOM 977 C CA . VAL A 1 123 ? 8.992 20.440 -3.149 1.00 62.91 123 VAL A CA 1
ATOM 978 C C . VAL A 1 123 ? 10.499 20.708 -3.062 1.00 62.91 123 VAL A C 1
ATOM 980 O O . VAL A 1 123 ? 11.029 21.456 -3.883 1.00 62.91 123 VAL A O 1
ATOM 983 N N . ASP A 1 124 ? 11.194 20.072 -2.117 1.00 67.12 124 ASP A N 1
ATOM 984 C CA . ASP A 1 124 ? 12.650 20.105 -1.938 1.00 67.12 124 ASP A CA 1
ATOM 985 C C . ASP A 1 124 ? 13.190 18.677 -1.753 1.00 67.12 124 ASP A C 1
ATOM 987 O O . ASP A 1 124 ? 13.243 18.129 -0.652 1.00 67.12 124 ASP A O 1
ATOM 991 N N . SER A 1 125 ? 13.618 18.056 -2.854 1.00 70.25 125 SER A N 1
ATOM 992 C CA . SER A 1 125 ? 13.868 16.610 -2.940 1.00 70.25 125 SER A CA 1
ATOM 993 C C . SER A 1 125 ? 14.943 16.055 -1.996 1.00 70.25 125 SER A C 1
ATOM 995 O O . SER A 1 125 ? 15.015 14.840 -1.814 1.00 70.25 125 SER A O 1
ATOM 997 N N . ALA A 1 126 ? 15.828 16.889 -1.438 1.00 70.25 126 ALA A N 1
ATOM 998 C CA . ALA A 1 126 ? 16.871 16.423 -0.521 1.00 70.25 126 ALA A CA 1
ATOM 999 C C . ALA A 1 126 ? 16.382 16.424 0.933 1.00 70.25 126 ALA A C 1
ATOM 1001 O O . ALA A 1 126 ? 16.444 15.397 1.611 1.00 70.25 126 ALA A O 1
ATOM 1002 N N . THR A 1 127 ? 15.862 17.561 1.399 1.00 77.12 127 THR A N 1
ATOM 1003 C CA . THR A 1 127 ? 15.324 17.692 2.758 1.00 77.12 127 THR A CA 1
ATOM 1004 C C . THR A 1 127 ? 14.039 16.887 2.930 1.00 77.12 127 THR A C 1
ATOM 1006 O O . THR A 1 127 ? 13.864 16.219 3.951 1.00 77.12 127 THR A O 1
ATOM 1009 N N . ASP A 1 128 ? 13.176 16.863 1.916 1.00 78.69 128 ASP A N 1
ATOM 1010 C CA . ASP A 1 128 ? 11.925 16.112 1.960 1.00 78.69 128 ASP A CA 1
ATOM 1011 C C . ASP A 1 128 ? 12.170 14.599 2.014 1.00 78.69 128 ASP A C 1
ATOM 1013 O O . ASP A 1 128 ? 11.507 13.894 2.778 1.00 78.69 128 ASP A O 1
ATOM 1017 N N . ALA A 1 129 ? 13.175 14.101 1.283 1.00 77.12 129 ALA A N 1
ATOM 1018 C CA . ALA A 1 129 ? 13.557 12.694 1.333 1.00 77.12 129 ALA A CA 1
ATOM 1019 C C . ALA A 1 129 ? 14.088 12.289 2.715 1.00 77.12 129 ALA A C 1
ATOM 1021 O O . ALA A 1 129 ? 13.745 11.218 3.213 1.00 77.12 129 ALA A O 1
ATOM 1022 N N . GLU A 1 130 ? 14.882 13.136 3.375 1.00 81.94 130 GLU A N 1
ATOM 1023 C CA . GLU A 1 130 ? 15.368 12.864 4.734 1.00 81.94 130 GLU A CA 1
ATOM 1024 C C . GLU A 1 130 ? 14.212 12.809 5.748 1.00 81.94 130 GLU A C 1
ATOM 1026 O O . GLU A 1 130 ? 14.136 11.883 6.562 1.00 81.94 130 GLU A O 1
ATOM 1031 N N . ILE A 1 131 ? 13.270 13.756 5.674 1.00 84.81 131 ILE A N 1
ATOM 1032 C CA . ILE A 1 131 ? 12.094 13.788 6.557 1.00 84.81 131 ILE A CA 1
ATOM 1033 C C . ILE A 1 131 ? 11.201 12.568 6.314 1.00 84.81 131 ILE A C 1
ATOM 1035 O O . ILE A 1 131 ? 10.769 11.926 7.277 1.00 84.81 131 ILE A O 1
ATOM 1039 N N . PHE A 1 132 ? 10.934 12.229 5.050 1.00 85.25 132 PHE A N 1
ATOM 1040 C CA . PHE A 1 132 ? 10.145 11.056 4.685 1.00 85.25 132 PHE A CA 1
ATOM 1041 C C . PHE A 1 132 ? 10.792 9.772 5.212 1.00 85.25 132 PHE A C 1
ATOM 1043 O O . PHE A 1 132 ? 10.139 8.991 5.906 1.00 85.25 132 PHE A O 1
ATOM 1050 N N . ASN A 1 133 ? 12.094 9.591 4.974 1.00 82.25 133 ASN A N 1
ATOM 1051 C CA . ASN A 1 133 ? 12.827 8.420 5.442 1.00 82.25 133 ASN A CA 1
ATOM 1052 C C . ASN A 1 133 ? 12.858 8.331 6.966 1.00 82.25 133 ASN A C 1
ATOM 1054 O O . ASN A 1 133 ? 12.697 7.244 7.517 1.00 82.25 133 ASN A O 1
ATOM 1058 N N . LYS A 1 134 ? 12.999 9.453 7.678 1.00 86.62 134 LYS A N 1
ATOM 1059 C CA . LYS A 1 134 ? 12.895 9.462 9.140 1.00 86.62 134 LYS A CA 1
ATOM 1060 C C . LYS A 1 134 ? 11.531 8.947 9.608 1.00 86.62 134 LYS A C 1
ATOM 1062 O O . LYS A 1 134 ? 11.486 8.072 10.467 1.00 86.62 134 LYS A O 1
ATOM 1067 N N . ARG A 1 135 ? 10.437 9.433 9.017 1.00 88.62 135 ARG A N 1
ATOM 1068 C CA . ARG A 1 135 ? 9.076 8.992 9.367 1.00 88.62 135 ARG A CA 1
ATOM 1069 C C . ARG A 1 135 ? 8.810 7.533 8.991 1.00 88.62 135 ARG A C 1
ATOM 1071 O O . ARG A 1 135 ? 8.143 6.835 9.745 1.00 88.62 135 ARG A O 1
ATOM 1078 N N . MET A 1 136 ? 9.362 7.055 7.875 1.00 86.69 136 MET A N 1
ATOM 1079 C CA . MET A 1 136 ? 9.327 5.634 7.507 1.00 86.69 136 MET A CA 1
ATOM 1080 C C . MET A 1 136 ? 10.032 4.749 8.547 1.00 86.69 136 MET A C 1
ATOM 1082 O O . MET A 1 136 ? 9.577 3.640 8.792 1.00 86.69 136 MET A O 1
ATOM 1086 N N . ASN A 1 137 ? 11.103 5.235 9.187 1.00 82.94 137 ASN A N 1
ATOM 1087 C CA . ASN A 1 137 ? 11.849 4.483 10.214 1.00 82.94 137 ASN A CA 1
ATOM 1088 C C . ASN A 1 137 ? 11.145 4.439 11.565 1.00 82.94 137 ASN A C 1
ATOM 1090 O O . ASN A 1 137 ? 11.407 3.557 12.374 1.00 82.94 137 ASN A O 1
ATOM 1094 N N . GLU A 1 138 ? 10.322 5.447 11.834 1.00 87.44 138 GLU A N 1
ATOM 1095 C CA . GLU A 1 138 ? 9.469 5.507 13.018 1.00 87.44 138 GLU A CA 1
ATOM 1096 C C . GLU A 1 138 ? 8.206 4.644 12.838 1.00 87.44 138 GLU A C 1
ATOM 1098 O O . GLU A 1 138 ? 7.500 4.365 13.808 1.00 87.44 138 GLU A O 1
ATOM 1103 N N . LEU A 1 139 ? 7.926 4.209 11.603 1.00 88.06 139 LEU A N 1
ATOM 1104 C CA . LEU A 1 139 ? 6.870 3.263 11.273 1.00 88.06 139 LEU A CA 1
ATOM 1105 C C . LEU A 1 139 ? 7.279 1.833 11.660 1.00 88.06 139 LEU A C 1
ATOM 1107 O O . LEU A 1 139 ? 8.457 1.487 11.666 1.00 88.06 139 LEU A O 1
ATOM 1111 N N . GLY A 1 140 ? 6.295 0.974 11.934 1.00 81.06 140 GLY A N 1
ATOM 1112 C CA . GLY A 1 140 ? 6.555 -0.454 12.110 1.00 81.06 140 GLY A CA 1
ATOM 1113 C C . GLY A 1 140 ? 7.102 -1.094 10.827 1.00 81.06 140 GLY A C 1
ATOM 1114 O O . GLY A 1 140 ? 6.701 -0.720 9.718 1.00 81.06 140 GLY A O 1
ATOM 1115 N N . ASP A 1 141 ? 7.977 -2.097 10.981 1.00 80.56 141 ASP A N 1
ATOM 1116 C CA . ASP A 1 141 ? 8.659 -2.781 9.867 1.00 80.56 141 ASP A CA 1
ATOM 1117 C C . ASP A 1 141 ? 7.675 -3.271 8.792 1.00 80.56 141 ASP A C 1
ATOM 1119 O O . ASP A 1 141 ? 7.926 -3.162 7.594 1.00 80.56 141 ASP A O 1
ATOM 1123 N N . THR A 1 142 ? 6.502 -3.752 9.218 1.00 88.00 142 THR A N 1
ATOM 1124 C CA . THR A 1 142 ? 5.466 -4.267 8.312 1.00 88.00 142 THR A CA 1
ATOM 1125 C C . THR A 1 142 ? 4.873 -3.176 7.422 1.00 88.00 142 THR A C 1
ATOM 1127 O O . THR A 1 142 ? 4.666 -3.392 6.230 1.00 88.00 142 THR A O 1
ATOM 1130 N N . GLN A 1 143 ? 4.538 -2.009 7.976 1.00 91.75 143 GLN A N 1
ATOM 1131 C CA . GLN A 1 143 ? 3.900 -0.938 7.210 1.00 91.75 143 GLN A CA 1
ATOM 1132 C C . GLN A 1 143 ? 4.904 -0.278 6.266 1.00 91.75 143 GLN A C 1
ATOM 1134 O O . GLN A 1 143 ? 4.545 0.023 5.127 1.00 91.75 143 GLN A O 1
ATOM 1139 N N . ALA A 1 144 ? 6.149 -0.102 6.718 1.00 88.38 144 ALA A N 1
ATOM 1140 C CA . ALA A 1 144 ? 7.223 0.434 5.894 1.00 88.38 144 ALA A CA 1
ATOM 1141 C C . ALA A 1 144 ? 7.487 -0.463 4.673 1.00 88.38 144 ALA A C 1
ATOM 1143 O O . ALA A 1 144 ? 7.517 0.030 3.546 1.00 88.38 144 ALA A O 1
ATOM 1144 N N . GLU A 1 145 ? 7.587 -1.782 4.873 1.00 86.94 145 GLU A N 1
ATOM 1145 C CA . GLU A 1 145 ? 7.763 -2.753 3.785 1.00 86.94 145 GLU A CA 1
ATOM 1146 C C . GLU A 1 145 ? 6.609 -2.696 2.773 1.00 86.94 145 GLU A C 1
ATOM 1148 O O . GLU A 1 145 ? 6.843 -2.625 1.567 1.00 86.94 145 GLU A O 1
ATOM 1153 N N . LEU A 1 146 ? 5.358 -2.655 3.247 1.00 91.38 146 LEU A N 1
ATOM 1154 C CA . LEU A 1 146 ? 4.180 -2.588 2.375 1.00 91.38 146 LEU A CA 1
ATOM 1155 C C . LEU A 1 146 ? 4.116 -1.294 1.553 1.00 91.38 146 LEU A C 1
ATOM 1157 O O . LEU A 1 146 ? 3.684 -1.328 0.399 1.00 91.38 146 LEU A O 1
ATOM 1161 N N . ILE A 1 147 ? 4.528 -0.165 2.136 1.00 90.31 147 ILE A N 1
ATOM 1162 C CA . ILE A 1 147 ? 4.622 1.117 1.428 1.00 90.31 147 ILE A CA 1
ATOM 1163 C C . ILE A 1 147 ? 5.660 1.014 0.312 1.00 90.31 147 ILE A C 1
ATOM 1165 O O . ILE A 1 147 ? 5.323 1.303 -0.832 1.00 90.31 147 ILE A O 1
ATOM 1169 N N . TYR A 1 148 ? 6.877 0.545 0.604 1.00 85.44 148 TYR A N 1
ATOM 1170 C CA . TYR A 1 148 ? 7.912 0.397 -0.423 1.00 85.44 148 TYR A CA 1
ATOM 1171 C C . TYR A 1 148 ? 7.491 -0.568 -1.531 1.00 85.44 148 TYR A C 1
ATOM 1173 O O . TYR A 1 148 ? 7.611 -0.240 -2.707 1.00 85.44 148 TYR A O 1
ATOM 1181 N N . GLN A 1 149 ? 6.939 -1.727 -1.164 1.00 85.19 149 GLN A N 1
ATOM 1182 C CA . GLN A 1 149 ? 6.551 -2.760 -2.119 1.00 85.19 149 GLN A CA 1
ATOM 1183 C C . GLN A 1 149 ? 5.487 -2.281 -3.113 1.00 85.19 149 GLN A C 1
ATOM 1185 O O . GLN A 1 149 ? 5.511 -2.667 -4.280 1.00 85.19 149 GLN A O 1
ATOM 1190 N N . HIS A 1 150 ? 4.505 -1.509 -2.651 1.00 87.19 150 HIS A N 1
ATOM 1191 C CA . HIS A 1 150 ? 3.352 -1.158 -3.479 1.00 87.19 150 HIS A CA 1
ATOM 1192 C C . HIS A 1 150 ? 3.428 0.241 -4.073 1.00 87.19 150 HIS A C 1
ATOM 1194 O O . HIS A 1 150 ? 2.752 0.495 -5.067 1.00 87.19 150 HIS A O 1
ATOM 1200 N N . LEU A 1 151 ? 4.230 1.134 -3.495 1.00 86.50 151 LEU A N 1
ATOM 1201 C CA . LEU A 1 151 ? 4.351 2.517 -3.942 1.00 86.50 151 LEU A CA 1
ATOM 1202 C C . LEU A 1 151 ? 5.677 2.795 -4.654 1.00 86.50 151 LEU A C 1
ATOM 1204 O O . LEU A 1 151 ? 5.974 3.954 -4.887 1.00 86.50 151 LEU A O 1
ATOM 1208 N N . GLU A 1 152 ? 6.451 1.783 -5.055 1.00 78.81 152 GLU A N 1
ATOM 1209 C CA . GLU A 1 152 ? 7.728 1.970 -5.766 1.00 78.81 152 GLU A CA 1
ATOM 1210 C C . GLU A 1 152 ? 7.612 2.929 -6.963 1.00 78.81 152 GLU A C 1
ATOM 1212 O O . GLU A 1 152 ? 8.380 3.874 -7.067 1.00 78.81 152 GLU A O 1
ATOM 1217 N N . ALA A 1 153 ? 6.598 2.754 -7.818 1.00 75.31 153 ALA A N 1
ATOM 1218 C CA . ALA A 1 153 ? 6.366 3.643 -8.962 1.00 75.31 153 ALA A CA 1
ATOM 1219 C C . ALA A 1 153 ? 5.954 5.072 -8.560 1.00 75.31 153 ALA A C 1
ATOM 1221 O O . ALA A 1 153 ? 6.092 6.000 -9.346 1.00 75.31 153 ALA A O 1
ATOM 1222 N N . PHE A 1 154 ? 5.411 5.240 -7.355 1.00 74.69 154 PHE A N 1
ATOM 1223 C CA . PHE A 1 154 ? 4.994 6.530 -6.813 1.00 74.69 154 PHE A CA 1
ATOM 1224 C C . PHE A 1 154 ? 6.158 7.243 -6.099 1.00 74.69 154 PHE A C 1
ATOM 1226 O O . PHE A 1 154 ? 6.214 8.472 -6.058 1.00 74.69 154 PHE A O 1
ATOM 1233 N N . LEU A 1 155 ? 7.081 6.478 -5.514 1.00 75.19 155 LEU A N 1
ATOM 1234 C CA . LEU A 1 155 ? 8.275 6.966 -4.839 1.00 75.19 155 LEU A CA 1
ATOM 1235 C C . LEU A 1 155 ? 9.379 7.175 -5.885 1.00 75.19 155 LEU A C 1
ATOM 1237 O O . LEU A 1 155 ? 10.114 6.256 -6.217 1.00 75.19 155 LEU A O 1
ATOM 1241 N N . GLU A 1 156 ? 9.500 8.386 -6.425 1.00 68.38 156 GLU A N 1
ATOM 1242 C CA . GLU A 1 156 ? 10.560 8.715 -7.387 1.00 68.38 156 GLU A CA 1
ATOM 1243 C C . GLU A 1 156 ? 11.831 9.265 -6.705 1.00 68.38 156 GLU A C 1
ATOM 1245 O O . GLU A 1 156 ? 11.784 9.899 -5.647 1.00 68.38 156 GLU A O 1
ATOM 1250 N N . GLY A 1 157 ? 12.986 9.064 -7.350 1.00 67.31 157 GLY A N 1
ATOM 1251 C CA . GLY A 1 157 ? 14.245 9.743 -7.024 1.00 67.31 157 GLY A CA 1
ATOM 1252 C C . GLY A 1 157 ? 14.912 9.301 -5.716 1.00 67.31 157 GLY A C 1
ATOM 1253 O O . GLY A 1 157 ? 14.977 8.116 -5.394 1.00 67.31 157 GLY A O 1
ATOM 125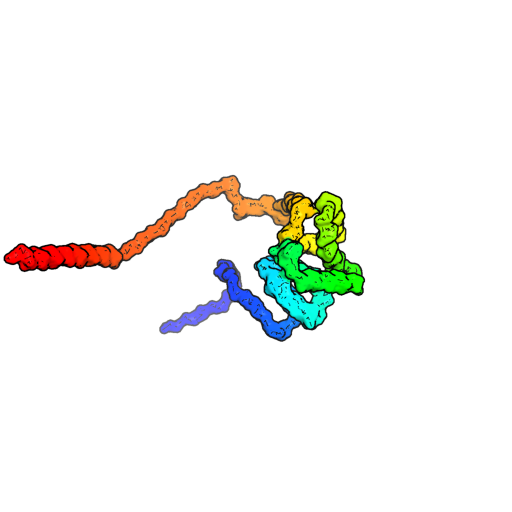4 N N . SER A 1 158 ? 15.422 10.271 -4.952 1.00 63.59 158 SER A N 1
ATOM 1255 C CA . SER A 1 158 ? 16.247 10.067 -3.747 1.00 63.59 158 SER A CA 1
ATOM 1256 C C . SER A 1 158 ? 15.570 9.247 -2.640 1.00 63.59 158 SER A C 1
ATOM 1258 O O . SER A 1 158 ? 16.258 8.628 -1.825 1.00 63.59 158 SER A O 1
ATOM 1260 N N . ILE A 1 159 ? 14.232 9.226 -2.599 1.00 70.69 159 ILE A N 1
ATOM 1261 C CA . ILE A 1 159 ? 13.457 8.403 -1.662 1.00 70.69 159 ILE A CA 1
ATOM 1262 C C . ILE A 1 159 ? 13.612 6.915 -2.004 1.00 70.69 159 ILE A C 1
ATOM 1264 O O . ILE A 1 159 ? 13.862 6.105 -1.109 1.00 70.69 159 ILE A O 1
ATOM 1268 N N . LEU A 1 160 ? 13.515 6.560 -3.288 1.00 71.38 160 LEU A N 1
ATOM 1269 C CA . LEU A 1 160 ? 13.690 5.184 -3.752 1.00 71.38 160 LEU A CA 1
ATOM 1270 C C . LEU A 1 160 ? 15.145 4.724 -3.616 1.00 71.38 160 LEU A C 1
ATOM 1272 O O . LEU A 1 160 ? 15.389 3.596 -3.190 1.00 71.38 160 LEU A O 1
ATOM 1276 N N . ASP A 1 161 ? 16.106 5.605 -3.898 1.00 71.81 161 ASP A N 1
ATOM 1277 C CA . ASP A 1 161 ? 17.535 5.293 -3.776 1.00 71.81 161 ASP A CA 1
ATOM 1278 C C . ASP A 1 161 ? 17.912 4.902 -2.334 1.00 71.81 161 ASP A C 1
ATOM 1280 O O . ASP A 1 161 ? 18.552 3.872 -2.110 1.00 71.81 161 ASP A O 1
ATOM 1284 N N . GLN A 1 162 ? 17.453 5.664 -1.332 1.00 69.56 162 GLN A N 1
ATOM 1285 C CA . GLN A 1 162 ? 17.696 5.332 0.080 1.00 69.56 162 GLN A CA 1
ATOM 1286 C C . GLN A 1 162 ? 16.963 4.057 0.516 1.00 69.56 162 GLN A C 1
ATOM 1288 O O . GLN A 1 162 ? 17.492 3.275 1.312 1.00 69.56 162 GLN A O 1
ATOM 1293 N N . ALA A 1 163 ? 15.761 3.810 -0.014 1.00 70.50 163 ALA A N 1
ATOM 1294 C CA . ALA A 1 163 ? 15.037 2.565 0.225 1.00 70.50 163 ALA A CA 1
ATOM 1295 C C . ALA A 1 163 ? 15.809 1.351 -0.315 1.00 70.50 163 ALA A C 1
ATOM 1297 O O . ALA A 1 163 ? 15.940 0.339 0.380 1.00 70.50 163 ALA A O 1
ATOM 1298 N N . TRP A 1 164 ? 16.379 1.472 -1.518 1.00 75.38 164 TRP A N 1
ATOM 1299 C CA . TRP A 1 164 ? 17.212 0.445 -2.138 1.00 75.38 164 TRP A CA 1
ATOM 1300 C C . TRP A 1 164 ? 18.476 0.167 -1.325 1.00 75.38 164 TRP A C 1
ATOM 1302 O O . TRP A 1 164 ? 18.782 -0.993 -1.046 1.00 75.38 164 TRP A O 1
ATOM 1312 N N . GLU A 1 165 ? 19.188 1.207 -0.880 1.00 79.44 165 GLU A N 1
ATOM 1313 C CA . GLU A 1 165 ? 20.355 1.052 -0.001 1.00 79.44 165 GLU A CA 1
ATOM 1314 C C . GLU A 1 165 ? 20.007 0.263 1.264 1.00 79.44 165 GLU A C 1
ATOM 1316 O O . GLU A 1 165 ? 20.749 -0.637 1.674 1.00 79.44 165 GLU A O 1
ATOM 1321 N N . ARG A 1 166 ? 18.837 0.542 1.843 1.00 75.81 166 ARG A N 1
ATOM 1322 C CA . ARG A 1 166 ? 18.340 -0.153 3.027 1.00 75.81 166 ARG A CA 1
ATOM 1323 C C . ARG A 1 166 ? 18.012 -1.615 2.763 1.00 75.81 166 ARG A C 1
ATOM 1325 O O . ARG A 1 166 ? 18.454 -2.478 3.519 1.00 75.81 166 ARG A O 1
ATOM 1332 N N . ALA A 1 167 ? 17.275 -1.896 1.690 1.00 75.94 167 ALA A N 1
ATOM 1333 C CA . ALA A 1 167 ? 16.922 -3.253 1.288 1.00 75.94 167 ALA A CA 1
ATOM 1334 C C . ALA A 1 167 ? 18.181 -4.081 0.990 1.00 75.94 167 ALA A C 1
ATOM 1336 O O . ALA A 1 167 ? 18.285 -5.234 1.407 1.00 75.94 167 ALA A O 1
ATOM 1337 N N . VAL A 1 168 ? 19.181 -3.475 0.341 1.00 82.12 168 VAL A N 1
ATOM 1338 C CA . VAL A 1 168 ? 20.494 -4.089 0.111 1.0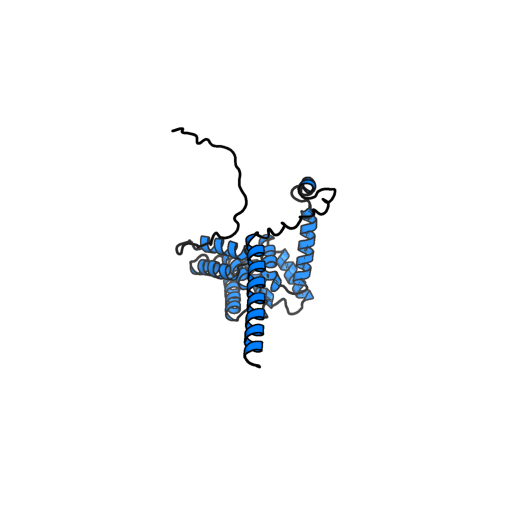0 82.12 168 VAL A CA 1
ATOM 1339 C C . VAL A 1 168 ? 21.209 -4.372 1.431 1.00 82.12 168 VAL A C 1
ATOM 1341 O O . VAL A 1 168 ? 21.790 -5.447 1.577 1.00 82.12 168 VAL A O 1
ATOM 1344 N N . GLN A 1 169 ? 21.183 -3.448 2.395 1.00 82.31 169 GLN A N 1
ATOM 1345 C CA . GLN A 1 169 ? 21.821 -3.659 3.694 1.00 82.31 169 GLN A CA 1
ATOM 1346 C C . GLN A 1 169 ? 21.132 -4.774 4.490 1.00 82.31 169 GLN A C 1
ATOM 1348 O O . GLN A 1 169 ? 21.803 -5.698 4.939 1.00 82.31 169 GLN A O 1
ATOM 1353 N N . GLN A 1 170 ? 19.801 -4.766 4.563 1.00 80.12 170 GLN A N 1
ATOM 1354 C CA . GLN A 1 170 ? 19.033 -5.831 5.205 1.00 80.12 170 GLN A CA 1
ATOM 1355 C C . GLN A 1 170 ? 19.269 -7.184 4.526 1.00 80.12 170 GLN A C 1
ATOM 1357 O O . GLN A 1 170 ? 19.452 -8.195 5.198 1.00 80.12 170 GLN A O 1
ATOM 1362 N N . ALA A 1 171 ? 19.324 -7.221 3.192 1.00 82.69 171 ALA A N 1
ATOM 1363 C CA . ALA A 1 171 ? 19.642 -8.439 2.459 1.00 82.69 171 ALA A CA 1
ATOM 1364 C C . ALA A 1 171 ? 21.054 -8.946 2.779 1.00 82.69 171 ALA A C 1
ATOM 1366 O O . ALA A 1 171 ? 21.224 -10.152 2.931 1.00 82.69 171 ALA A O 1
ATOM 1367 N N . LYS A 1 172 ? 22.050 -8.057 2.912 1.00 82.38 172 LYS A N 1
ATOM 1368 C CA . LYS A 1 172 ? 23.412 -8.423 3.340 1.00 82.38 172 LYS A CA 1
ATOM 1369 C C . LYS A 1 172 ? 23.423 -8.986 4.756 1.00 82.38 172 LYS A C 1
ATOM 1371 O O . LYS A 1 172 ? 24.086 -9.995 4.982 1.00 82.38 172 LYS A O 1
ATOM 1376 N N . ASP A 1 173 ? 22.684 -8.373 5.672 1.00 82.75 173 ASP A N 1
ATOM 1377 C CA . ASP A 1 173 ? 22.624 -8.799 7.070 1.00 82.75 173 ASP A CA 1
ATOM 1378 C C . ASP A 1 173 ? 21.919 -10.163 7.193 1.00 82.75 173 ASP A C 1
ATOM 1380 O O . ASP A 1 173 ? 22.413 -11.072 7.859 1.00 82.75 173 ASP A O 1
ATOM 1384 N N . CYS A 1 174 ? 20.827 -10.360 6.449 1.00 80.31 174 CYS A N 1
ATOM 1385 C CA . CYS A 1 174 ? 20.031 -11.587 6.453 1.00 80.31 174 CYS A CA 1
ATOM 1386 C C . CYS A 1 174 ? 20.501 -12.656 5.445 1.00 80.31 174 CYS A C 1
ATOM 1388 O O . CYS A 1 174 ? 19.884 -13.720 5.342 1.00 80.31 174 CYS A O 1
ATOM 1390 N N . GLN A 1 175 ? 21.571 -12.436 4.667 1.00 77.31 175 GLN A N 1
ATOM 1391 C CA . GLN A 1 175 ? 21.939 -13.350 3.567 1.00 77.31 175 GLN A CA 1
ATOM 1392 C C . GLN A 1 175 ? 22.253 -14.777 4.047 1.00 77.31 175 GLN A C 1
ATOM 1394 O O . GLN A 1 175 ? 22.016 -15.753 3.326 1.00 77.31 175 GLN A O 1
ATOM 1399 N N . SER A 1 176 ? 22.763 -14.908 5.274 1.00 75.44 176 SER A N 1
ATOM 1400 C CA . SER A 1 176 ? 23.081 -16.182 5.926 1.00 75.44 176 SER A CA 1
ATOM 1401 C C . SER A 1 176 ? 21.979 -16.705 6.851 1.00 75.44 176 SER A C 1
ATOM 1403 O O . SER A 1 176 ? 22.133 -17.805 7.392 1.00 75.44 176 SER A O 1
ATOM 1405 N N . ASP A 1 177 ? 20.868 -15.980 7.002 1.00 78.38 177 ASP A N 1
ATOM 1406 C CA . ASP A 1 177 ? 19.815 -16.333 7.953 1.00 78.38 177 ASP A CA 1
ATOM 1407 C C . ASP A 1 177 ? 19.193 -17.697 7.676 1.00 78.38 177 ASP A C 1
ATOM 1409 O O . ASP A 1 177 ? 19.108 -18.194 6.545 1.00 78.38 177 ASP A O 1
ATOM 1413 N N . GLY A 1 178 ? 18.748 -18.325 8.763 1.00 75.56 178 GLY A N 1
ATOM 1414 C CA . GLY A 1 178 ? 18.153 -19.651 8.739 1.00 75.56 178 GLY A CA 1
ATOM 1415 C C . GLY A 1 178 ? 19.110 -20.709 8.199 1.00 75.56 178 GLY A C 1
ATOM 1416 O O . GLY A 1 178 ? 18.664 -21.561 7.434 1.00 75.56 178 GLY A O 1
ATOM 1417 N N . ASN A 1 179 ? 20.401 -20.647 8.536 1.00 78.00 179 ASN A N 1
ATOM 1418 C CA . ASN A 1 179 ? 21.449 -21.584 8.110 1.00 78.00 179 ASN A CA 1
ATOM 1419 C C . ASN A 1 179 ? 21.549 -21.743 6.584 1.00 78.00 179 ASN A C 1
ATOM 1421 O O . ASN A 1 179 ? 21.812 -22.834 6.067 1.00 78.00 179 ASN A O 1
ATOM 1425 N N . ARG A 1 180 ? 21.319 -20.662 5.825 1.00 71.44 180 ARG A N 1
ATOM 1426 C CA . ARG A 1 180 ? 21.444 -20.694 4.358 1.00 71.44 180 ARG A CA 1
ATOM 1427 C C . ARG A 1 180 ? 22.829 -21.158 3.919 1.00 71.44 180 ARG A C 1
ATOM 1429 O O . ARG A 1 180 ? 22.896 -21.988 3.017 1.00 71.44 180 ARG A O 1
ATOM 1436 N N . ALA A 1 181 ? 23.887 -20.722 4.608 1.00 75.31 181 ALA A N 1
ATOM 1437 C CA . ALA A 1 181 ? 25.270 -21.131 4.347 1.00 75.31 181 ALA A CA 1
ATOM 1438 C C . ALA A 1 181 ? 25.467 -22.661 4.405 1.00 75.31 181 ALA A C 1
ATOM 1440 O O . ALA A 1 181 ? 26.148 -23.232 3.558 1.00 75.31 181 ALA A O 1
ATOM 1441 N N . GLU A 1 182 ? 24.789 -23.348 5.329 1.00 76.62 182 GLU A N 1
ATOM 1442 C CA . GLU A 1 182 ? 24.859 -24.811 5.479 1.00 76.62 182 GLU A CA 1
ATOM 1443 C C . GLU A 1 182 ? 24.065 -25.565 4.397 1.00 76.62 182 GLU A C 1
ATOM 1445 O O . GLU A 1 182 ? 24.258 -26.765 4.191 1.00 76.62 182 GLU A O 1
ATOM 1450 N N . ARG A 1 183 ? 23.154 -24.880 3.691 1.00 78.38 183 ARG A N 1
ATOM 1451 C CA . ARG A 1 183 ? 22.290 -25.461 2.649 1.00 78.38 183 ARG A CA 1
ATOM 1452 C C . ARG A 1 183 ? 22.708 -25.111 1.224 1.00 78.38 183 ARG A C 1
ATOM 1454 O O . ARG A 1 183 ? 22.114 -25.664 0.301 1.00 78.38 183 ARG A O 1
ATOM 1461 N N . VAL A 1 184 ? 23.700 -24.239 1.029 1.00 77.50 184 VAL A N 1
ATOM 1462 C CA . VAL A 1 184 ? 24.154 -23.790 -0.304 1.00 77.50 184 VAL A CA 1
ATOM 1463 C C . VAL A 1 184 ? 24.457 -24.974 -1.222 1.00 77.50 184 VAL A C 1
ATOM 1465 O O . VAL A 1 184 ? 24.010 -24.977 -2.366 1.00 77.50 184 VAL A O 1
ATOM 1468 N N . TRP A 1 185 ? 25.109 -26.020 -0.706 1.00 73.50 185 TRP A N 1
ATOM 1469 C CA . TRP A 1 185 ? 25.475 -27.214 -1.478 1.00 73.50 185 TRP A CA 1
ATOM 1470 C C . TRP A 1 185 ? 24.279 -27.948 -2.111 1.00 73.50 185 TRP A C 1
ATOM 1472 O O . TRP A 1 185 ? 24.451 -28.667 -3.092 1.00 73.50 185 TRP A O 1
ATOM 1482 N N . LYS A 1 186 ? 23.060 -27.784 -1.569 1.00 75.88 186 LYS A N 1
ATOM 1483 C CA . LYS A 1 186 ? 21.842 -28.400 -2.126 1.00 75.88 186 LYS A CA 1
ATOM 1484 C C . LYS A 1 186 ? 21.386 -27.727 -3.419 1.00 75.88 186 LYS A C 1
ATOM 1486 O O . LYS A 1 186 ? 20.730 -28.370 -4.232 1.00 75.88 186 LYS A O 1
ATOM 1491 N N . PHE A 1 187 ? 21.697 -26.444 -3.583 1.00 73.12 187 PHE A N 1
ATOM 1492 C CA . PHE A 1 187 ? 21.245 -25.622 -4.708 1.00 73.12 187 PHE A CA 1
ATOM 1493 C C . PHE A 1 187 ? 22.379 -25.288 -5.678 1.00 73.12 187 PHE A C 1
ATOM 1495 O O . PHE A 1 187 ? 22.136 -25.104 -6.867 1.00 73.12 187 PHE A O 1
ATOM 1502 N N . PHE A 1 188 ? 23.616 -25.261 -5.185 1.00 75.00 188 PHE A N 1
ATOM 1503 C CA . PHE A 1 188 ? 24.807 -24.970 -5.964 1.00 75.00 188 PHE A CA 1
ATOM 1504 C C . PHE A 1 188 ? 25.780 -26.139 -5.863 1.00 75.00 188 PHE A C 1
ATOM 1506 O O . PHE A 1 188 ? 26.210 -26.522 -4.775 1.00 75.00 188 PHE A O 1
ATOM 1513 N N . GLN A 1 189 ? 26.134 -26.704 -7.015 1.00 66.81 189 GLN A N 1
ATOM 1514 C CA . GLN A 1 189 ? 27.243 -27.645 -7.099 1.00 66.81 189 GLN A CA 1
ATOM 1515 C C . GLN A 1 189 ? 28.554 -26.843 -7.008 1.00 66.81 189 GLN A C 1
ATOM 1517 O O . GLN A 1 189 ? 28.675 -25.842 -7.716 1.00 66.81 189 GLN A O 1
ATOM 1522 N N . PRO A 1 190 ? 29.525 -27.247 -6.161 1.00 68.00 190 PRO A N 1
ATOM 1523 C CA . PRO A 1 190 ? 30.812 -26.552 -6.029 1.00 68.00 190 PRO A CA 1
ATOM 1524 C C . PRO A 1 190 ? 31.544 -26.409 -7.366 1.00 68.00 190 PRO A C 1
ATOM 1526 O O . PRO A 1 190 ? 32.223 -25.417 -7.610 1.00 68.00 190 PRO A O 1
ATOM 1529 N N . GLU A 1 191 ? 31.365 -27.400 -8.239 1.00 74.88 191 GLU A N 1
ATOM 1530 C CA . GLU A 1 191 ? 31.791 -27.361 -9.628 1.00 74.88 191 GLU A CA 1
ATOM 1531 C C . GLU A 1 191 ? 30.543 -27.193 -10.512 1.00 74.88 191 GLU A C 1
ATOM 1533 O O . GLU A 1 191 ? 29.659 -28.057 -10.477 1.00 74.88 191 GLU A O 1
ATOM 1538 N N . PRO A 1 192 ? 30.421 -26.092 -11.278 1.00 74.88 192 PRO A N 1
ATOM 1539 C CA . PRO A 1 192 ? 29.281 -25.879 -12.159 1.00 74.88 192 PRO A CA 1
ATOM 1540 C C . PRO A 1 192 ? 29.113 -27.055 -13.123 1.00 74.88 192 PRO A C 1
ATOM 1542 O O . PRO A 1 192 ? 30.052 -27.429 -13.831 1.00 74.88 192 PRO A O 1
ATOM 1545 N N . ALA A 1 193 ? 27.910 -27.633 -13.187 1.00 74.56 193 ALA A N 1
ATOM 1546 C CA . ALA A 1 193 ? 27.615 -28.663 -14.173 1.00 74.56 193 ALA A CA 1
ATOM 1547 C C . ALA A 1 193 ? 27.918 -28.132 -15.582 1.00 74.56 193 ALA A C 1
ATOM 1549 O O . ALA A 1 193 ? 27.479 -27.042 -15.957 1.00 74.56 193 ALA A O 1
ATOM 1550 N N . ARG A 1 194 ? 28.651 -28.914 -16.381 1.00 78.44 194 ARG A N 1
ATOM 1551 C CA . ARG A 1 194 ? 28.922 -28.559 -17.779 1.00 78.44 194 ARG A CA 1
ATOM 1552 C C . ARG A 1 194 ? 27.610 -28.377 -18.542 1.00 78.44 194 ARG A C 1
ATOM 1554 O O . ARG A 1 194 ? 26.624 -29.063 -18.262 1.00 78.44 194 ARG A O 1
ATOM 1561 N N . ALA A 1 195 ? 27.627 -27.476 -19.525 1.00 80.12 195 ALA A N 1
ATOM 1562 C CA . ALA A 1 195 ? 26.496 -27.240 -20.412 1.00 80.12 195 ALA A CA 1
ATOM 1563 C C . ALA A 1 195 ? 25.965 -28.575 -20.958 1.00 80.12 195 ALA A C 1
ATOM 1565 O O . ALA A 1 195 ? 26.699 -29.349 -21.577 1.00 80.12 195 ALA A O 1
ATOM 1566 N N . ARG A 1 196 ? 24.690 -28.863 -20.693 1.00 80.75 196 ARG A N 1
ATOM 1567 C CA . ARG A 1 196 ? 24.026 -30.052 -21.224 1.00 80.75 196 ARG A CA 1
ATOM 1568 C C . ARG A 1 196 ? 23.564 -29.727 -22.635 1.00 80.75 196 ARG A C 1
ATOM 1570 O O . ARG A 1 196 ? 22.741 -28.835 -22.822 1.00 80.75 196 ARG A O 1
ATOM 1577 N N . VAL A 1 197 ? 24.079 -30.450 -23.622 1.00 80.25 197 VAL A N 1
ATOM 1578 C CA . VAL A 1 197 ? 23.534 -30.399 -24.979 1.00 80.25 197 VAL A CA 1
ATOM 1579 C C . VAL A 1 197 ? 22.205 -31.148 -24.941 1.00 80.25 197 VAL A C 1
ATOM 1581 O O . VAL A 1 197 ? 22.189 -32.360 -24.744 1.00 80.25 197 VAL A O 1
ATOM 1584 N N . CYS A 1 198 ? 21.090 -30.431 -25.070 1.00 73.25 198 CYS A N 1
ATOM 1585 C CA . CYS A 1 198 ? 19.798 -31.041 -25.358 1.00 73.25 198 CYS A CA 1
ATOM 1586 C C . CYS A 1 198 ? 19.723 -31.188 -26.884 1.00 73.25 198 CYS A C 1
ATOM 1588 O O . CYS A 1 198 ? 19.568 -30.168 -27.562 1.00 73.25 198 CYS A O 1
ATOM 1590 N N . PRO A 1 199 ? 19.933 -32.389 -27.459 1.00 77.44 199 PRO A N 1
ATOM 1591 C CA . PRO A 1 199 ? 19.800 -32.547 -28.896 1.00 77.44 199 PRO A CA 1
ATOM 1592 C C . PRO A 1 199 ? 18.354 -32.206 -29.285 1.00 77.44 199 PRO A C 1
ATOM 1594 O O . PRO A 1 199 ? 17.426 -32.652 -28.602 1.00 77.44 199 PRO A O 1
ATOM 1597 N N . PRO A 1 200 ? 18.137 -31.402 -30.341 1.00 73.69 200 PRO A N 1
ATOM 1598 C CA . PRO A 1 200 ? 16.792 -31.128 -30.821 1.00 73.69 200 PRO A CA 1
ATOM 1599 C C . PRO A 1 200 ? 16.109 -32.456 -31.147 1.00 73.69 200 PRO A C 1
ATOM 1601 O O . PRO A 1 200 ? 16.724 -33.348 -31.737 1.00 73.69 200 PRO A O 1
ATOM 1604 N N . ASN A 1 201 ? 14.849 -32.596 -30.738 1.00 73.69 201 ASN A N 1
ATOM 1605 C CA . ASN A 1 201 ? 14.067 -33.782 -31.059 1.00 73.69 201 ASN A CA 1
ATOM 1606 C C . ASN A 1 201 ? 14.004 -33.890 -32.596 1.00 73.69 201 ASN A C 1
ATOM 1608 O O . ASN A 1 201 ? 13.563 -32.923 -33.228 1.00 73.69 201 ASN A O 1
ATOM 1612 N N . PRO A 1 202 ? 14.502 -34.975 -33.221 1.00 74.25 202 PRO A N 1
ATOM 1613 C CA . PRO A 1 202 ? 14.525 -35.071 -34.672 1.00 74.25 202 PRO A CA 1
ATOM 1614 C C . PRO A 1 202 ? 13.097 -34.954 -35.202 1.00 74.25 202 PRO A C 1
ATOM 1616 O O . PRO A 1 202 ? 12.199 -35.665 -34.751 1.00 74.25 202 PRO A O 1
ATOM 1619 N N . ILE A 1 203 ? 12.895 -34.039 -36.151 1.00 65.75 203 ILE A N 1
ATOM 1620 C CA . ILE A 1 203 ? 11.628 -33.898 -36.865 1.00 65.75 203 ILE A CA 1
ATOM 1621 C C . ILE A 1 203 ? 11.376 -35.234 -37.567 1.00 65.75 203 ILE A C 1
ATOM 1623 O O . ILE A 1 203 ? 12.102 -35.607 -38.490 1.00 65.75 203 ILE A O 1
ATOM 1627 N N . GLN A 1 204 ? 10.380 -35.980 -37.094 1.00 71.81 204 GLN A N 1
ATOM 1628 C CA . GLN A 1 204 ? 9.939 -37.208 -37.741 1.00 71.81 204 GLN A CA 1
ATOM 1629 C C . GLN A 1 204 ? 9.135 -36.804 -38.976 1.00 71.81 204 GLN A C 1
ATOM 1631 O O . GLN A 1 204 ? 7.968 -36.446 -38.870 1.00 71.81 204 GLN A O 1
ATOM 1636 N N . ILE A 1 205 ? 9.786 -36.793 -40.139 1.00 70.25 205 ILE A N 1
ATOM 1637 C CA . ILE A 1 205 ? 9.098 -36.605 -41.417 1.00 70.25 205 ILE A CA 1
ATOM 1638 C C . ILE A 1 205 ? 8.348 -37.903 -41.703 1.00 70.25 205 ILE A C 1
ATOM 1640 O O . ILE A 1 205 ? 8.960 -38.960 -41.880 1.00 70.25 205 ILE A O 1
ATOM 1644 N N . GLU A 1 206 ? 7.021 -37.830 -41.703 1.00 74.31 206 GLU A N 1
ATOM 1645 C CA . GLU A 1 206 ? 6.171 -38.979 -41.973 1.00 74.31 206 GLU A CA 1
ATOM 1646 C C . GLU A 1 206 ? 6.294 -39.344 -43.461 1.00 74.31 206 GLU A C 1
ATOM 1648 O O . GLU A 1 206 ? 6.312 -38.478 -44.335 1.00 74.31 206 GLU A O 1
ATOM 1653 N N . ILE A 1 207 ? 6.388 -40.637 -43.781 1.00 72.62 207 ILE A N 1
ATOM 1654 C CA . ILE A 1 207 ? 6.558 -41.135 -45.164 1.00 72.62 207 ILE A CA 1
ATOM 1655 C C . ILE A 1 207 ? 5.474 -40.570 -46.104 1.00 72.62 207 ILE A C 1
ATOM 1657 O O . ILE A 1 207 ? 5.713 -40.363 -47.296 1.00 72.62 207 ILE A O 1
ATOM 1661 N N . VAL A 1 208 ? 4.302 -40.259 -45.547 1.00 73.69 208 VAL A N 1
ATOM 1662 C CA . VAL A 1 208 ? 3.169 -39.626 -46.227 1.00 73.69 208 VAL A CA 1
ATOM 1663 C C . VAL A 1 208 ? 3.546 -38.275 -46.850 1.00 73.69 208 VAL A C 1
ATOM 1665 O O . VAL A 1 208 ? 3.131 -38.002 -47.977 1.00 73.69 208 VAL A O 1
ATOM 1668 N N . ASP A 1 209 ? 4.385 -37.468 -46.196 1.00 74.44 209 ASP A N 1
ATOM 1669 C CA . ASP A 1 209 ? 4.830 -36.171 -46.722 1.00 74.44 209 ASP A CA 1
ATOM 1670 C C . ASP A 1 209 ? 5.736 -36.336 -47.945 1.00 74.44 209 ASP A C 1
ATOM 1672 O O . ASP A 1 209 ? 5.619 -35.597 -48.927 1.00 74.44 209 ASP A O 1
ATOM 1676 N N . CYS A 1 210 ? 6.592 -37.362 -47.936 1.00 74.38 210 CYS A N 1
ATOM 1677 C CA . CYS A 1 210 ? 7.461 -37.677 -49.066 1.00 74.38 210 CYS A CA 1
ATOM 1678 C C . CYS A 1 210 ? 6.644 -38.148 -50.280 1.00 74.38 210 CYS A C 1
ATOM 1680 O O . CYS A 1 210 ? 6.846 -37.672 -51.399 1.00 74.38 210 CYS A O 1
ATOM 1682 N N . VAL A 1 211 ? 5.653 -39.018 -50.055 1.00 78.50 211 VAL A N 1
ATOM 1683 C CA . VAL A 1 211 ? 4.749 -39.484 -51.118 1.00 78.50 211 VAL A CA 1
ATOM 1684 C C . VAL A 1 211 ? 3.932 -38.323 -51.691 1.00 78.50 211 VAL A C 1
ATOM 1686 O O . VAL A 1 211 ? 3.787 -38.214 -52.910 1.00 78.50 211 VAL A O 1
ATOM 1689 N N . ARG A 1 212 ? 3.437 -37.419 -50.838 1.00 76.56 212 ARG A N 1
ATOM 1690 C CA . ARG A 1 212 ? 2.649 -36.256 -51.264 1.00 76.56 212 ARG A CA 1
ATOM 1691 C C . ARG A 1 212 ? 3.473 -35.275 -52.101 1.00 76.56 212 ARG A C 1
ATOM 1693 O O . ARG A 1 212 ? 2.967 -34.768 -53.102 1.00 76.56 212 ARG A O 1
ATOM 1700 N N . ALA A 1 213 ? 4.739 -35.058 -51.741 1.00 76.31 213 ALA A N 1
ATOM 1701 C CA . ALA A 1 213 ? 5.663 -34.234 -52.518 1.00 76.31 213 ALA A CA 1
ATOM 1702 C C . ALA A 1 213 ? 5.932 -34.829 -53.911 1.00 76.31 213 ALA A C 1
ATOM 1704 O O . ALA A 1 213 ? 5.810 -34.126 -54.914 1.00 76.31 213 ALA A O 1
ATOM 1705 N N . ILE A 1 214 ? 6.210 -36.136 -53.990 1.00 80.75 214 ILE A N 1
ATOM 1706 C CA . ILE A 1 214 ? 6.461 -36.826 -55.266 1.00 80.75 214 ILE A CA 1
ATOM 1707 C C . ILE A 1 214 ? 5.218 -36.781 -56.163 1.00 80.75 214 ILE A C 1
ATOM 1709 O O . ILE A 1 214 ? 5.318 -36.450 -57.347 1.00 80.75 214 ILE A O 1
ATOM 1713 N N . ALA A 1 215 ? 4.036 -37.055 -55.604 1.00 81.25 215 ALA A N 1
ATOM 1714 C CA . ALA A 1 215 ? 2.779 -36.995 -56.346 1.00 81.25 215 ALA A CA 1
ATOM 1715 C C . ALA A 1 215 ? 2.518 -35.590 -56.918 1.00 81.25 215 ALA A C 1
ATOM 1717 O O . ALA A 1 215 ? 2.145 -35.459 -58.086 1.00 81.25 215 ALA A O 1
ATOM 1718 N N . GLY A 1 216 ? 2.780 -34.539 -56.132 1.00 75.12 216 GLY A N 1
ATOM 1719 C CA . GLY A 1 216 ? 2.664 -33.151 -56.582 1.00 75.12 216 GLY A CA 1
ATOM 1720 C C . GLY A 1 216 ? 3.576 -32.833 -57.771 1.00 75.12 216 GLY A C 1
ATOM 1721 O O . GLY A 1 216 ? 3.121 -32.249 -58.757 1.00 75.12 216 GLY A O 1
ATOM 1722 N N . SER A 1 217 ? 4.838 -33.271 -57.729 1.00 76.00 217 SER A N 1
ATOM 1723 C CA . SER A 1 217 ? 5.791 -33.058 -58.828 1.00 76.00 217 SER A CA 1
ATOM 1724 C C . SER A 1 217 ? 5.376 -33.760 -60.124 1.00 76.00 217 SER A C 1
ATOM 1726 O O . SER A 1 217 ? 5.501 -33.176 -61.201 1.00 76.00 217 SER A O 1
ATOM 1728 N N . VAL A 1 218 ? 4.835 -34.981 -60.040 1.00 85.38 218 VAL A N 1
ATOM 1729 C CA . VAL A 1 218 ? 4.364 -35.733 -61.217 1.00 85.38 218 VAL A CA 1
ATOM 1730 C C . VAL A 1 218 ? 3.179 -35.035 -61.885 1.00 85.38 218 VAL A C 1
ATOM 1732 O O . VAL A 1 218 ? 3.168 -34.886 -63.107 1.00 85.38 218 VAL A O 1
ATOM 1735 N N . VAL A 1 219 ? 2.210 -34.548 -61.102 1.00 85.50 219 VAL A N 1
ATOM 1736 C CA . VAL A 1 219 ? 1.061 -33.797 -61.637 1.00 85.50 219 VAL A CA 1
ATOM 1737 C C . VAL A 1 219 ? 1.522 -32.520 -62.339 1.00 85.50 219 VAL A C 1
ATOM 1739 O O . VAL A 1 219 ? 1.034 -32.201 -63.425 1.00 85.50 219 VAL A O 1
ATOM 1742 N N . PHE A 1 220 ? 2.495 -31.809 -61.765 1.00 82.69 220 PHE A N 1
ATOM 1743 C CA . PHE A 1 220 ? 3.028 -30.584 -62.359 1.00 82.69 220 PHE A CA 1
ATOM 1744 C C . PHE A 1 220 ? 3.722 -30.851 -63.703 1.00 82.69 220 PHE A C 1
ATOM 1746 O O . PHE A 1 220 ? 3.465 -30.152 -64.685 1.00 82.69 220 PHE A O 1
ATOM 1753 N N . ALA A 1 221 ? 4.539 -31.905 -63.779 1.00 84.00 221 ALA A N 1
ATOM 1754 C CA . ALA A 1 221 ? 5.217 -32.300 -65.012 1.00 84.00 221 ALA A CA 1
ATOM 1755 C C . ALA A 1 221 ? 4.225 -32.747 -66.100 1.00 84.00 221 ALA A C 1
ATOM 1757 O O . ALA A 1 221 ? 4.324 -32.308 -67.246 1.00 84.00 221 ALA A O 1
ATOM 1758 N N . ALA A 1 222 ? 3.226 -33.560 -65.740 1.00 81.50 222 ALA A N 1
ATOM 1759 C CA . ALA A 1 222 ? 2.175 -33.984 -66.665 1.00 81.50 222 ALA A CA 1
ATOM 1760 C C . ALA A 1 222 ? 1.376 -32.786 -67.204 1.00 81.50 222 ALA A C 1
ATOM 1762 O O . ALA A 1 222 ? 1.098 -32.709 -68.402 1.00 81.50 222 ALA A O 1
ATOM 1763 N N . SER A 1 223 ? 1.085 -31.807 -66.343 1.00 80.00 223 SER A N 1
ATOM 1764 C CA . SER A 1 223 ? 0.399 -30.571 -66.733 1.00 80.00 223 SER A CA 1
ATOM 1765 C C . SER A 1 223 ? 1.217 -29.784 -67.761 1.00 80.00 223 SER A C 1
ATOM 1767 O O . SER A 1 223 ? 0.694 -29.429 -68.817 1.00 80.00 223 SER A O 1
ATOM 1769 N N . PHE A 1 224 ? 2.521 -29.601 -67.529 1.00 85.56 224 PHE A N 1
ATOM 1770 C CA . PHE A 1 224 ? 3.418 -28.949 -68.492 1.00 85.56 224 PHE A CA 1
ATOM 1771 C C . PHE A 1 224 ? 3.452 -29.658 -69.850 1.00 85.56 224 PHE A C 1
ATOM 1773 O O . PHE A 1 224 ? 3.393 -28.997 -70.887 1.00 85.56 224 PHE A O 1
ATOM 1780 N N . ILE A 1 225 ? 3.489 -30.994 -69.859 1.00 86.31 225 ILE A N 1
ATOM 1781 C CA . ILE A 1 225 ? 3.484 -31.783 -71.098 1.00 86.31 225 ILE A CA 1
ATOM 1782 C C . ILE A 1 225 ? 2.171 -31.584 -7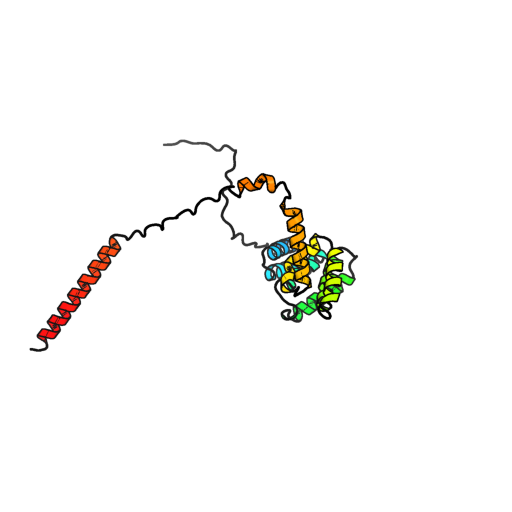1.860 1.00 86.31 225 ILE A C 1
ATOM 1784 O O . ILE A 1 225 ? 2.200 -31.338 -73.062 1.00 86.31 225 ILE A O 1
ATOM 1788 N N . THR A 1 226 ? 1.019 -31.630 -71.182 1.00 82.00 226 THR A N 1
ATOM 1789 C CA . THR A 1 226 ? -0.283 -31.421 -71.844 1.00 82.00 226 THR A CA 1
ATOM 1790 C C . THR A 1 226 ? -0.433 -30.011 -72.422 1.00 82.00 226 THR A C 1
ATOM 1792 O O . THR A 1 226 ? -0.939 -29.856 -73.536 1.00 82.00 226 THR A O 1
ATOM 1795 N N . ILE A 1 227 ? 0.066 -28.985 -71.726 1.00 82.75 227 ILE A N 1
ATOM 1796 C CA . ILE A 1 227 ? 0.075 -27.601 -72.222 1.00 82.75 227 ILE A CA 1
ATOM 1797 C C . ILE A 1 227 ? 1.000 -27.472 -73.441 1.00 82.75 227 ILE A C 1
ATOM 1799 O O . ILE A 1 227 ? 0.613 -26.881 -74.447 1.00 82.75 227 ILE A O 1
ATOM 1803 N N . ALA A 1 228 ? 2.193 -28.071 -73.404 1.00 80.38 228 ALA A N 1
ATOM 1804 C CA . ALA A 1 228 ? 3.115 -28.053 -74.539 1.00 80.38 228 ALA A CA 1
ATOM 1805 C C . ALA A 1 228 ? 2.538 -28.780 -75.768 1.00 80.38 228 ALA A C 1
ATOM 1807 O O . ALA A 1 228 ? 2.634 -28.276 -76.886 1.00 80.38 228 ALA A O 1
ATOM 1808 N N . LEU A 1 229 ? 1.886 -29.932 -75.569 1.00 83.12 229 LEU A N 1
ATOM 1809 C CA . LEU A 1 229 ? 1.299 -30.724 -76.653 1.00 83.12 229 LEU A CA 1
ATOM 1810 C C . LEU A 1 229 ? 0.102 -30.012 -77.304 1.00 83.12 229 LEU A C 1
ATOM 1812 O O . LEU A 1 229 ? -0.044 -30.019 -78.525 1.00 83.12 229 LEU A O 1
ATOM 1816 N N . THR A 1 230 ? -0.738 -29.358 -76.495 1.00 82.19 230 THR A N 1
ATOM 1817 C CA . THR A 1 230 ? -1.875 -28.565 -76.991 1.00 82.19 230 THR A CA 1
ATOM 1818 C C . THR A 1 230 ? -1.428 -27.283 -77.694 1.00 82.19 230 THR A C 1
ATOM 1820 O O . THR A 1 230 ? -2.026 -26.910 -78.702 1.00 82.19 230 THR A O 1
ATOM 1823 N N . ALA A 1 231 ? -0.348 -26.643 -77.235 1.00 76.81 231 ALA A N 1
ATOM 1824 C CA . ALA A 1 231 ? 0.259 -25.512 -77.933 1.00 76.81 231 ALA A CA 1
ATOM 1825 C C . ALA A 1 231 ? 0.844 -25.917 -79.299 1.00 76.81 231 ALA A C 1
ATOM 1827 O O . ALA A 1 231 ? 0.697 -25.170 -80.264 1.00 76.81 231 ALA A O 1
ATOM 1828 N N . LEU A 1 232 ? 1.446 -27.108 -79.404 1.00 78.81 232 LEU A N 1
ATOM 1829 C CA . LEU A 1 232 ? 2.024 -27.608 -80.655 1.00 78.81 232 LEU A CA 1
ATOM 1830 C C . LEU A 1 232 ? 0.952 -27.931 -81.712 1.00 78.81 232 LEU A C 1
ATOM 1832 O O . LEU A 1 232 ? 1.129 -27.602 -82.879 1.00 78.81 232 LEU A O 1
ATOM 1836 N N . MET A 1 233 ? -0.180 -28.520 -81.306 1.00 76.44 233 MET A N 1
ATOM 1837 C CA . MET A 1 233 ? -1.292 -28.848 -82.216 1.00 76.44 233 MET A CA 1
ATOM 1838 C C . MET A 1 233 ? -2.096 -27.626 -82.686 1.00 76.44 233 MET A C 1
ATOM 1840 O O . MET A 1 233 ? -2.821 -27.722 -83.668 1.00 76.44 233 MET A O 1
ATOM 1844 N N . ARG A 1 234 ? -1.997 -26.484 -81.995 1.00 71.69 234 ARG A N 1
ATOM 1845 C CA . ARG A 1 234 ? -2.703 -25.243 -82.359 1.00 71.69 234 ARG A CA 1
ATOM 1846 C C . ARG A 1 234 ? -1.924 -24.369 -83.353 1.00 71.69 234 ARG A C 1
ATOM 1848 O O . ARG A 1 234 ? -2.497 -23.431 -83.896 1.00 71.69 234 ARG A O 1
ATOM 1855 N N . ASN A 1 235 ? -0.638 -24.656 -83.561 1.00 61.44 235 ASN A N 1
ATOM 1856 C CA . ASN A 1 235 ? 0.292 -23.846 -84.356 1.00 61.44 235 ASN A CA 1
ATOM 1857 C C . ASN A 1 235 ? 0.725 -24.508 -85.684 1.00 61.44 235 ASN A C 1
ATOM 1859 O O . ASN A 1 235 ? 1.703 -24.062 -86.284 1.00 61.44 235 ASN A O 1
ATOM 1863 N N . GLY A 1 236 ? 0.024 -25.558 -86.125 1.00 51.72 236 GLY A N 1
ATOM 1864 C CA . GLY A 1 236 ? 0.162 -26.190 -87.444 1.00 51.72 236 GLY A CA 1
ATOM 1865 C C . GLY A 1 236 ? -1.169 -26.195 -88.176 1.00 51.72 236 GLY A C 1
ATOM 1866 O O . GLY A 1 236 ? -1.136 -26.105 -89.421 1.00 51.72 236 GLY A O 1
#

Foldseek 3Di:
DDDDDDDDDDDDDPDDDDDDPPPPDDPPPDALVVLQVVLVVCVVVVNLVSSLVSLVVSVVRPVVDLQSLLSNLLSQQFPHAPVRRDPVSVVVLVVSLVVLVPDDDDLSSLLSVLSSCLVVLPPDVPVSLVVSVVSLVVHDPVSSVSCCVGNVNHDDDPNNVVVVVVVVVVCVVCVCPPNVVVCVCVVDPPDDDPDDDPDPDPDPDDVVNVVVVVVVVVVVVVVVVVVVVVVVVVPD